Protein AF-A0A4D7CV14-F1 (afdb_monomer_lite)

InterPro domains:
  IPR012507 YibE/F-like [PF07907] (8-244)
  IPR012507 YibE/F-like [PTHR41771] (4-244)
  IPR014564 Uncharacterised conserved protein UCP031503, transmembrane [PIRSF031503] (1-252)

Secondary structure (DSSP, 8-state):
--HHHHHHHHHHHHHHHHHHHHHHHHHHHHHHHHHHHHHHHHHHHTT--HHHHHHHHHHHHHHHHHHHHTTTS-HHHHHHHHHHHHHHHHHHHHHHHHHHHHH---S--HHHHHHHTTS----SS-HHHHHHHHHHHHHHHHHHHHHHHHHHHHHHHHHH-TT--HHHHHHHHHHHHHHHHHHHHHHHHHHHHHHHHHHHHHHHHTT--HHHHHH-HHHHHHHHHHHHHHHHHHHHHHHHHHHHHHHHTSGGGGGS---

Radius of gyration: 20.97 Å; chains: 1; bounding box: 58×37×63 Å

Structure (mmCIF, N/CA/C/O backbone):
data_AF-A0A4D7CV14-F1
#
_entry.id   AF-A0A4D7CV14-F1
#
loop_
_atom_site.group_PDB
_atom_site.id
_atom_site.type_symbol
_atom_site.label_atom_id
_atom_site.label_alt_id
_atom_site.label_comp_id
_atom_site.label_asym_id
_atom_site.label_entity_id
_atom_site.label_seq_id
_atom_site.pdbx_PDB_ins_code
_atom_site.Cartn_x
_atom_site.Cartn_y
_atom_site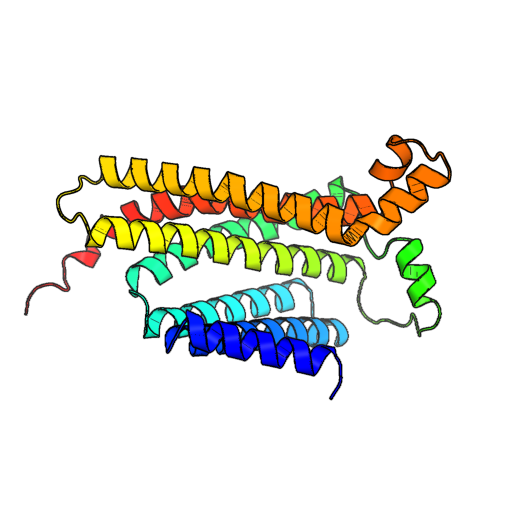.Cartn_z
_atom_site.occupancy
_atom_site.B_iso_or_equiv
_atom_site.auth_seq_id
_atom_site.auth_comp_id
_atom_site.auth_asym_id
_atom_site.auth_atom_id
_atom_site.pdbx_PDB_model_num
ATOM 1 N N . MET A 1 1 ? -15.646 -21.903 -22.394 1.00 71.06 1 MET A N 1
ATOM 2 C CA . MET A 1 1 ? -15.175 -21.043 -21.284 1.00 71.06 1 MET A CA 1
ATOM 3 C C . MET A 1 1 ? -13.660 -20.993 -21.358 1.00 71.06 1 MET A C 1
ATOM 5 O O . MET A 1 1 ? -13.063 -22.044 -21.551 1.00 71.06 1 MET A O 1
ATOM 9 N N . SER A 1 2 ? -13.038 -19.815 -21.289 1.00 92.94 2 SER A N 1
ATOM 10 C CA . SER A 1 2 ? -11.573 -19.722 -21.199 1.00 92.94 2 SER A CA 1
ATOM 11 C C . SER A 1 2 ? -11.105 -20.230 -19.829 1.00 92.94 2 SER A C 1
ATOM 13 O O . SER A 1 2 ? -11.854 -20.119 -18.854 1.00 92.94 2 SER A O 1
ATOM 15 N N . ALA A 1 3 ? -9.881 -20.756 -19.723 1.00 93.31 3 ALA A N 1
ATOM 16 C CA . ALA A 1 3 ? -9.324 -21.208 -18.441 1.00 93.31 3 ALA A CA 1
ATOM 17 C C . ALA A 1 3 ? -9.395 -20.106 -17.363 1.00 93.31 3 ALA A C 1
ATOM 19 O O . ALA A 1 3 ? -9.800 -20.363 -16.233 1.00 93.31 3 ALA A O 1
ATOM 20 N N . VAL A 1 4 ? -9.137 -18.853 -17.755 1.00 91.25 4 VAL A N 1
ATOM 21 C CA . VAL A 1 4 ? -9.252 -17.670 -16.888 1.00 91.25 4 VAL A CA 1
ATOM 22 C C . VAL A 1 4 ? -10.674 -17.497 -16.344 1.00 91.25 4 VAL A C 1
ATOM 24 O O . VAL A 1 4 ? -10.853 -17.303 -15.145 1.00 91.25 4 VAL A O 1
ATOM 27 N N . SER A 1 5 ? -11.700 -17.621 -17.196 1.00 91.88 5 SER A N 1
ATOM 28 C CA . SER A 1 5 ? -13.098 -17.505 -16.751 1.00 91.88 5 SER A CA 1
ATOM 29 C C . SER A 1 5 ? -13.503 -18.608 -15.768 1.00 91.88 5 SER A C 1
ATOM 31 O O . SER A 1 5 ? -14.275 -18.353 -14.846 1.00 91.88 5 SER A O 1
ATOM 33 N N . LEU A 1 6 ? -12.948 -19.817 -15.921 1.00 95.50 6 LEU A N 1
ATOM 34 C CA . LEU A 1 6 ? -13.175 -20.921 -14.991 1.00 95.50 6 LEU A CA 1
ATOM 35 C C . LEU A 1 6 ? -12.514 -20.646 -13.632 1.00 95.50 6 LEU A C 1
ATOM 37 O O . LEU A 1 6 ? -13.162 -20.796 -12.600 1.00 95.50 6 LEU A O 1
ATOM 41 N N . MET A 1 7 ? -11.258 -20.194 -13.623 1.00 94.06 7 MET A N 1
ATOM 42 C CA . MET A 1 7 ? -10.544 -19.852 -12.385 1.00 94.06 7 MET A CA 1
ATOM 43 C C . MET A 1 7 ? -11.219 -18.696 -11.639 1.00 94.06 7 MET A C 1
ATOM 45 O O . MET A 1 7 ? -11.388 -18.772 -10.425 1.00 94.06 7 MET A O 1
ATOM 49 N N . ALA A 1 8 ? -11.678 -17.667 -12.357 1.00 92.75 8 ALA A N 1
ATOM 50 C CA . ALA A 1 8 ? -12.428 -16.558 -11.768 1.00 92.75 8 ALA A CA 1
ATOM 51 C C . ALA A 1 8 ? -13.751 -17.024 -11.134 1.00 92.75 8 ALA A C 1
ATOM 53 O O . ALA A 1 8 ? -14.116 -16.562 -10.051 1.00 92.75 8 ALA A O 1
ATOM 54 N N . MET A 1 9 ? -14.450 -17.970 -11.771 1.00 94.44 9 MET A N 1
ATOM 55 C CA . MET A 1 9 ? -15.674 -18.558 -11.226 1.00 94.44 9 MET A CA 1
ATOM 56 C C . MET A 1 9 ? -15.393 -19.366 -9.955 1.00 94.44 9 MET A C 1
ATOM 58 O O . MET A 1 9 ? -16.080 -19.172 -8.955 1.00 94.44 9 MET A O 1
ATOM 62 N N . ILE A 1 10 ? -14.360 -20.214 -9.964 1.00 95.75 10 ILE A N 1
ATOM 63 C CA . ILE A 1 10 ? -13.946 -20.992 -8.786 1.00 95.75 10 ILE A CA 1
ATOM 64 C C . ILE A 1 10 ? -13.585 -20.055 -7.630 1.00 95.75 10 ILE A C 1
ATOM 66 O O . ILE A 1 10 ? -14.099 -20.227 -6.527 1.00 95.75 10 ILE A O 1
ATOM 70 N N . LEU A 1 11 ? -12.765 -19.031 -7.886 1.00 94.12 11 LEU A N 1
ATOM 71 C CA . LEU A 1 11 ? -12.397 -18.034 -6.880 1.00 94.12 11 LEU A CA 1
ATOM 72 C C . LEU A 1 11 ? -13.635 -17.347 -6.294 1.00 94.12 11 LEU A C 1
ATOM 74 O O . LEU A 1 11 ? -13.763 -17.248 -5.077 1.00 94.12 11 LEU A O 1
ATOM 78 N N . SER A 1 12 ? -14.569 -16.927 -7.149 1.00 94.25 12 SER A N 1
ATOM 79 C CA . SER A 1 12 ? -15.807 -16.275 -6.710 1.00 94.25 12 SER A CA 1
ATOM 80 C C . SER A 1 12 ? -16.635 -17.183 -5.802 1.00 94.25 12 SER A C 1
ATOM 82 O O . SER A 1 12 ? -17.107 -16.740 -4.758 1.00 94.25 12 SER A O 1
ATOM 84 N N . VAL A 1 13 ? -16.768 -18.467 -6.149 1.00 95.44 13 VAL A N 1
ATOM 85 C CA . VAL A 1 13 ? -17.491 -19.448 -5.324 1.00 95.44 13 VAL A CA 1
ATOM 86 C C . VAL A 1 13 ? -16.816 -19.625 -3.964 1.00 95.44 13 VAL A C 1
ATOM 88 O O . VAL A 1 13 ? -17.497 -19.574 -2.943 1.00 95.44 13 VAL A O 1
ATOM 91 N N . VAL A 1 14 ? -15.489 -19.773 -3.928 1.00 96.00 14 VAL A N 1
ATOM 92 C CA . VAL A 1 14 ? -14.740 -19.935 -2.670 1.00 96.00 14 VAL A CA 1
ATOM 93 C C . VAL A 1 14 ? -14.883 -18.699 -1.780 1.00 96.00 14 VAL A C 1
ATOM 95 O O . VAL A 1 14 ? -15.150 -18.836 -0.587 1.00 96.00 14 VAL A O 1
ATOM 98 N N . VAL A 1 15 ? -14.779 -17.493 -2.345 1.00 93.69 15 VAL A N 1
ATOM 99 C CA . VAL A 1 15 ? -14.952 -16.238 -1.592 1.00 93.69 15 VAL A CA 1
ATOM 100 C C . VAL A 1 15 ? -16.362 -16.125 -1.013 1.00 93.69 15 VAL A C 1
ATOM 102 O O . VAL A 1 15 ? -16.513 -15.740 0.145 1.00 93.69 15 VAL A O 1
ATOM 105 N N . LEU A 1 16 ? -17.394 -16.499 -1.771 1.00 93.81 16 LEU A N 1
ATOM 106 C CA . LEU A 1 16 ? -18.774 -16.493 -1.276 1.00 93.81 16 LEU A CA 1
ATOM 107 C C . LEU A 1 16 ? -19.004 -17.546 -0.184 1.00 93.81 16 LEU A C 1
ATOM 109 O O . LEU A 1 16 ? -19.720 -17.277 0.779 1.00 93.81 16 LEU A O 1
ATOM 113 N N . MET A 1 17 ? -18.381 -18.722 -0.300 1.00 94.81 17 MET A N 1
ATOM 114 C CA . MET A 1 17 ? -18.480 -19.782 0.708 1.00 94.81 17 MET A CA 1
ATOM 115 C C . MET A 1 17 ? -17.790 -19.405 2.024 1.00 94.81 17 MET A C 1
ATOM 117 O O . MET A 1 17 ? -18.360 -19.629 3.087 1.00 94.81 17 MET A O 1
ATOM 121 N N . VAL A 1 18 ? -16.588 -18.823 1.965 1.00 93.81 18 VAL A N 1
ATOM 122 C CA . VAL A 1 18 ? -15.804 -18.461 3.161 1.00 93.81 18 VAL A CA 1
ATOM 123 C C . VAL A 1 18 ? -16.283 -17.142 3.772 1.00 93.81 18 VAL A C 1
ATOM 125 O O . VAL A 1 18 ? -16.398 -17.027 4.988 1.00 93.81 18 VAL A O 1
ATOM 128 N N . GLY A 1 19 ? -16.571 -16.141 2.939 1.00 83.12 19 GLY A N 1
ATOM 129 C CA . GLY A 1 19 ? -16.940 -14.795 3.379 1.00 83.12 19 GLY A CA 1
ATOM 130 C C . GLY A 1 19 ? -18.435 -14.588 3.629 1.00 83.12 19 GLY A C 1
ATOM 131 O O . GLY A 1 19 ? -18.819 -13.554 4.177 1.00 83.12 19 GLY A O 1
ATOM 132 N N . GLY A 1 20 ? -19.309 -15.510 3.216 1.00 87.75 20 GLY A N 1
ATOM 133 C CA . GLY A 1 20 ? -20.760 -15.345 3.331 1.00 87.75 20 GLY A CA 1
ATOM 134 C C . GLY A 1 20 ? -21.250 -14.046 2.672 1.00 87.75 20 GLY A C 1
ATOM 135 O O . GLY A 1 20 ? -20.899 -13.748 1.531 1.00 87.75 20 GLY A O 1
ATOM 136 N N . LYS A 1 21 ? -22.034 -13.237 3.403 1.00 82.38 21 LYS A N 1
ATOM 137 C CA . LYS A 1 21 ? -22.502 -11.917 2.926 1.00 82.38 21 LYS A CA 1
ATOM 138 C C . LYS A 1 21 ? -21.343 -10.948 2.656 1.00 82.38 21 LYS A C 1
ATOM 140 O O . LYS A 1 21 ? -21.336 -10.307 1.608 1.00 82.38 21 LYS A O 1
ATOM 145 N N . LYS A 1 22 ? -20.324 -10.954 3.526 1.00 80.69 22 LYS A N 1
ATOM 146 C CA . LYS A 1 22 ? -19.104 -10.144 3.379 1.00 80.69 22 LYS A CA 1
ATOM 147 C C . LYS A 1 22 ? -18.342 -10.498 2.103 1.00 80.69 22 LYS A C 1
ATOM 149 O O . LYS A 1 22 ? -17.822 -9.620 1.422 1.00 80.69 22 LYS A O 1
ATOM 154 N N . GLY A 1 23 ? -18.354 -11.778 1.724 1.00 84.00 23 GLY A N 1
ATOM 155 C CA . GLY A 1 23 ? -17.720 -12.269 0.499 1.00 84.00 23 GLY A CA 1
ATOM 156 C C . GLY A 1 23 ? -18.265 -11.610 -0.773 1.00 84.00 23 GLY A C 1
ATOM 157 O O . GLY A 1 23 ? -17.493 -11.294 -1.677 1.00 84.00 23 GLY A O 1
ATOM 158 N N . LEU A 1 24 ? -19.573 -11.329 -0.838 1.00 86.19 24 LEU A N 1
ATOM 159 C CA . LEU A 1 24 ? -20.161 -10.627 -1.985 1.00 86.19 24 LEU A CA 1
ATOM 160 C C . LEU A 1 24 ? -19.628 -9.194 -2.094 1.00 86.19 24 LEU A C 1
ATOM 162 O O . LEU A 1 24 ? -19.252 -8.756 -3.182 1.00 86.19 24 LEU A O 1
ATOM 166 N N . PHE A 1 25 ? -19.549 -8.478 -0.972 1.00 83.62 25 PHE A N 1
ATOM 167 C CA . PHE A 1 25 ? -18.980 -7.133 -0.936 1.00 83.62 25 PHE A CA 1
ATOM 168 C C . PHE A 1 25 ? -17.485 -7.138 -1.271 1.00 83.62 25 PHE A C 1
ATOM 170 O O . PHE A 1 25 ? -17.031 -6.270 -2.012 1.00 83.62 25 PHE A O 1
ATOM 177 N N . THR A 1 26 ? -16.724 -8.150 -0.844 1.00 84.25 26 THR A N 1
ATOM 178 C CA . THR A 1 26 ? -15.325 -8.325 -1.269 1.00 84.25 26 THR A CA 1
ATOM 179 C C . THR A 1 26 ? -15.203 -8.455 -2.789 1.00 84.25 26 THR A C 1
ATOM 181 O O . THR A 1 26 ? -14.363 -7.784 -3.389 1.00 84.25 26 THR A O 1
ATOM 184 N N . LEU A 1 27 ? -16.056 -9.260 -3.433 1.00 88.56 27 LEU A N 1
ATOM 185 C CA . LEU A 1 27 ? -16.051 -9.412 -4.894 1.00 88.56 27 LEU A CA 1
ATOM 186 C C . LEU A 1 27 ? -16.441 -8.118 -5.614 1.00 88.56 27 LEU A C 1
ATOM 188 O O . LEU A 1 27 ? -15.810 -7.759 -6.609 1.00 88.56 27 LEU A O 1
ATOM 192 N N . LEU A 1 28 ? -17.439 -7.392 -5.103 1.00 87.75 28 LEU A N 1
ATOM 193 C CA . LEU A 1 28 ? -17.814 -6.084 -5.641 1.00 87.75 28 LEU A CA 1
ATOM 194 C C . LEU A 1 28 ? -16.663 -5.081 -5.511 1.00 87.75 28 LEU A C 1
ATOM 196 O O . LEU A 1 28 ? -16.336 -4.413 -6.490 1.00 87.75 28 LEU A O 1
ATOM 200 N N . ASN A 1 29 ? -16.002 -5.015 -4.351 1.00 83.88 29 ASN A N 1
ATOM 201 C CA . ASN A 1 29 ? -14.841 -4.146 -4.152 1.00 83.88 29 ASN A CA 1
ATOM 202 C C . ASN A 1 29 ? -13.720 -4.489 -5.139 1.00 83.88 29 ASN A C 1
ATOM 204 O O . ASN A 1 29 ? -13.158 -3.598 -5.773 1.00 83.88 29 ASN A O 1
ATOM 208 N N . LEU A 1 30 ? -13.417 -5.778 -5.321 1.00 86.44 30 LEU A N 1
ATOM 209 C CA . LEU A 1 30 ? -12.407 -6.229 -6.279 1.00 86.44 30 LEU A CA 1
ATOM 210 C C . LEU A 1 30 ? -12.760 -5.807 -7.712 1.00 86.44 30 LEU A C 1
ATOM 212 O O . LEU A 1 30 ? -11.910 -5.269 -8.419 1.00 86.44 30 LEU A O 1
ATOM 216 N N . ALA A 1 31 ? -14.016 -5.989 -8.127 1.00 89.06 31 ALA A N 1
ATOM 217 C CA . ALA A 1 31 ? -14.487 -5.585 -9.450 1.00 89.06 31 ALA A CA 1
ATOM 218 C C . ALA A 1 31 ? -14.397 -4.065 -9.660 1.00 89.06 31 ALA A C 1
ATOM 220 O O . ALA A 1 31 ? -13.953 -3.614 -10.716 1.00 89.06 31 ALA A O 1
ATOM 221 N N . PHE A 1 32 ? -14.758 -3.267 -8.651 1.00 87.88 32 PHE A N 1
ATOM 222 C CA . PHE A 1 32 ? -14.637 -1.810 -8.709 1.00 87.88 32 PHE A CA 1
ATOM 223 C C . PHE A 1 32 ? -13.179 -1.338 -8.770 1.00 87.88 32 PHE A C 1
ATOM 225 O O . PHE A 1 32 ? -12.882 -0.420 -9.534 1.00 87.88 32 PHE A O 1
ATOM 232 N N . ASN A 1 33 ? -12.267 -1.971 -8.025 1.00 85.81 33 ASN A N 1
ATOM 233 C CA . ASN A 1 33 ? -10.830 -1.680 -8.103 1.00 85.81 33 ASN A CA 1
ATOM 234 C C . ASN A 1 33 ? -10.237 -2.069 -9.465 1.00 85.81 33 ASN A C 1
ATOM 236 O O . ASN A 1 33 ? -9.429 -1.337 -10.031 1.00 85.81 33 ASN A O 1
ATOM 240 N N . LEU A 1 34 ? -10.665 -3.194 -10.040 1.00 88.25 34 LEU A N 1
ATOM 241 C CA . LEU A 1 34 ? -10.256 -3.564 -11.393 1.00 88.25 34 LEU A CA 1
ATOM 242 C C . LEU A 1 34 ? -10.765 -2.542 -12.420 1.00 88.25 34 LEU A C 1
ATOM 244 O O . LEU A 1 34 ? -10.013 -2.101 -13.288 1.00 88.25 34 LEU A O 1
ATOM 248 N N . MET A 1 35 ? -12.025 -2.119 -12.296 1.00 89.12 35 MET A N 1
ATOM 249 C CA . MET A 1 35 ? -12.616 -1.108 -13.172 1.00 89.12 35 MET A CA 1
ATOM 250 C C . MET A 1 35 ? -11.897 0.243 -13.060 1.00 89.12 35 MET A C 1
ATOM 252 O O . MET A 1 35 ? -11.672 0.898 -14.078 1.00 89.12 35 MET A O 1
ATOM 256 N N . SER A 1 36 ? -11.496 0.660 -11.854 1.00 86.25 36 SER A N 1
ATOM 257 C CA . SER A 1 36 ? -10.752 1.909 -11.666 1.00 86.25 36 SER A CA 1
ATOM 258 C C . SER A 1 36 ? -9.362 1.849 -12.302 1.00 86.25 36 SER A C 1
ATOM 260 O O . SER A 1 36 ? -8.960 2.822 -12.939 1.00 86.25 36 SER A O 1
ATOM 262 N N . ILE A 1 37 ? -8.668 0.708 -12.238 1.00 86.25 37 ILE A N 1
ATOM 263 C CA . ILE A 1 37 ? -7.397 0.497 -12.956 1.00 86.25 37 ILE A CA 1
ATOM 264 C C . ILE A 1 37 ? -7.604 0.567 -14.476 1.00 86.25 37 ILE A C 1
ATOM 266 O O . ILE A 1 37 ? -6.846 1.242 -15.172 1.00 86.25 37 ILE A O 1
ATOM 270 N N . ILE A 1 38 ? -8.648 -0.071 -15.012 1.00 88.12 38 ILE A N 1
ATOM 271 C CA . ILE A 1 38 ? -8.956 -0.012 -16.452 1.00 88.12 38 ILE A CA 1
ATOM 272 C C . ILE A 1 38 ? -9.237 1.432 -16.890 1.00 88.12 38 ILE A C 1
ATOM 274 O O . ILE A 1 38 ? -8.745 1.874 -17.929 1.00 88.12 38 ILE A O 1
ATOM 278 N N . LEU A 1 39 ? -9.982 2.196 -16.087 1.00 87.94 39 LEU A N 1
ATOM 279 C CA . LEU A 1 39 ? -10.283 3.600 -16.364 1.00 87.94 39 LEU A CA 1
ATOM 280 C C . LEU A 1 39 ? -9.028 4.483 -16.326 1.00 87.94 39 LEU A C 1
ATOM 282 O O . LEU A 1 39 ? -8.894 5.383 -17.153 1.00 87.94 39 LEU A O 1
ATOM 286 N N . VAL A 1 40 ? -8.091 4.202 -15.419 1.00 86.38 40 VAL A N 1
ATOM 287 C CA . VAL A 1 40 ? -6.769 4.847 -15.367 1.00 86.38 40 VAL A CA 1
ATOM 288 C C . VAL A 1 40 ? -5.991 4.609 -16.656 1.00 86.38 40 VAL A C 1
ATOM 290 O O . VAL A 1 40 ? -5.512 5.566 -17.263 1.00 86.38 40 VAL A O 1
ATOM 293 N N . ILE A 1 41 ? -5.909 3.356 -17.109 1.00 84.62 41 ILE A N 1
ATOM 294 C CA . ILE A 1 41 ? -5.217 2.993 -18.354 1.00 84.62 41 ILE A CA 1
ATOM 295 C C . ILE A 1 41 ? -5.874 3.698 -19.546 1.00 84.62 41 ILE A C 1
ATOM 297 O O . ILE A 1 41 ? -5.191 4.297 -20.379 1.00 84.62 41 ILE A O 1
ATOM 301 N N . TRP A 1 42 ? -7.206 3.690 -19.602 1.00 87.00 42 TRP A N 1
ATOM 302 C CA . TRP A 1 42 ? -7.954 4.381 -20.646 1.00 87.00 42 TRP A CA 1
ATOM 303 C C . TRP A 1 42 ? -7.705 5.896 -20.631 1.00 87.00 42 TRP A C 1
ATOM 305 O O . TRP A 1 42 ? -7.453 6.483 -21.682 1.00 87.00 42 TRP A O 1
ATOM 315 N N . ALA A 1 43 ? -7.712 6.539 -19.463 1.00 86.56 43 ALA A N 1
ATOM 316 C CA . ALA A 1 43 ? -7.443 7.970 -19.347 1.00 86.56 43 ALA A CA 1
ATOM 317 C C . ALA A 1 43 ? -6.012 8.316 -19.787 1.00 86.56 43 ALA A C 1
ATOM 319 O O . ALA A 1 43 ? -5.813 9.252 -20.561 1.00 86.56 43 ALA A O 1
ATOM 320 N N . LEU A 1 44 ? -5.015 7.525 -19.388 1.00 83.94 44 LEU A N 1
ATOM 321 C CA . LEU A 1 44 ? -3.647 7.705 -19.880 1.00 83.94 44 LEU A CA 1
ATOM 322 C C . LEU A 1 44 ? -3.595 7.602 -21.405 1.00 83.94 44 LEU A C 1
ATOM 324 O O . LEU A 1 44 ? -3.026 8.481 -22.042 1.00 83.94 44 LEU A O 1
ATOM 328 N N . SER A 1 45 ? -4.280 6.620 -22.006 1.00 82.75 45 SER A N 1
ATOM 329 C CA . SER A 1 45 ? -4.329 6.460 -23.470 1.00 82.75 45 SER A CA 1
ATOM 330 C C . SER A 1 45 ? -4.908 7.672 -24.218 1.00 82.75 45 SER A C 1
ATOM 332 O O . SER A 1 45 ? -4.628 7.865 -25.399 1.00 82.75 45 SER A O 1
ATOM 334 N N . LYS A 1 46 ? -5.705 8.510 -23.541 1.00 85.38 46 LYS A N 1
ATOM 335 C CA . LYS A 1 46 ? -6.277 9.754 -24.082 1.00 85.38 46 LYS A CA 1
ATOM 336 C C . LYS A 1 46 ? -5.398 10.989 -23.859 1.00 85.38 46 LYS A C 1
ATOM 338 O O . LYS A 1 46 ? -5.797 12.079 -24.258 1.00 85.38 46 LYS A O 1
ATOM 343 N N . GLY A 1 47 ? -4.222 10.834 -23.250 1.00 81.69 47 GLY A N 1
ATOM 344 C CA . GLY A 1 47 ? -3.272 11.920 -23.002 1.00 81.69 47 GLY A CA 1
ATOM 345 C C . GLY A 1 47 ? -3.596 12.773 -21.773 1.00 81.69 47 GLY A C 1
ATOM 346 O O . GLY A 1 47 ? -3.094 13.891 -21.658 1.00 81.69 47 GLY A O 1
ATOM 347 N N . PHE A 1 48 ? -4.434 12.287 -20.848 1.00 84.38 48 PHE A N 1
ATOM 348 C CA . PHE A 1 48 ? -4.641 12.977 -19.573 1.00 84.38 48 PHE A CA 1
ATOM 349 C C . PHE A 1 48 ? -3.341 13.011 -18.757 1.00 84.38 48 PHE A C 1
ATOM 351 O O . PHE A 1 48 ? -2.548 12.071 -18.784 1.00 84.38 48 PHE A O 1
ATOM 358 N N . SER A 1 49 ? -3.131 14.093 -18.001 1.00 83.00 49 SER A N 1
ATOM 359 C CA . SER A 1 49 ? -1.931 14.231 -17.177 1.00 83.00 49 SER A CA 1
ATOM 360 C C . SER A 1 49 ? -1.903 13.195 -16.051 1.00 83.00 49 SER A C 1
ATOM 362 O O . SER A 1 49 ? -2.918 12.930 -15.400 1.00 83.00 49 SER A O 1
ATOM 364 N N . LEU A 1 50 ? -0.716 12.648 -15.772 1.00 77.94 50 LEU A N 1
ATOM 365 C CA . LEU A 1 50 ? -0.517 11.633 -14.735 1.00 77.94 50 LEU A CA 1
ATOM 366 C C . LEU A 1 50 ? -1.082 12.056 -13.374 1.00 77.94 50 LEU A C 1
ATOM 368 O O . LEU A 1 50 ? -1.743 11.266 -12.705 1.00 77.94 50 LEU A O 1
ATOM 372 N N . GLY A 1 51 ? -0.867 13.316 -12.982 1.00 76.62 51 GLY A N 1
ATOM 373 C CA . GLY A 1 51 ? -1.354 13.835 -11.704 1.00 76.62 51 GLY A CA 1
ATOM 374 C C . GLY A 1 51 ? -2.878 13.768 -11.574 1.00 76.62 51 GLY A C 1
ATOM 375 O O . GLY A 1 51 ? -3.383 13.386 -10.520 1.00 76.62 51 GLY A O 1
ATOM 376 N N . LEU A 1 52 ? -3.612 14.074 -12.650 1.00 78.69 52 LEU A N 1
ATOM 377 C CA . LEU A 1 52 ? -5.073 13.974 -12.667 1.00 78.69 52 LEU A CA 1
ATOM 378 C C . LEU A 1 52 ? -5.536 12.523 -12.563 1.00 78.69 52 LEU A C 1
ATOM 380 O O . LEU A 1 52 ? -6.422 12.218 -11.768 1.00 78.69 52 LEU A O 1
ATOM 384 N N . VAL A 1 53 ? -4.923 11.628 -13.338 1.00 81.69 53 VAL A N 1
ATOM 385 C CA . VAL A 1 53 ? -5.309 10.212 -13.366 1.00 81.69 53 VAL A CA 1
ATOM 386 C C . VAL A 1 53 ? -5.072 9.550 -12.007 1.00 81.69 53 VAL A C 1
ATOM 388 O O . VAL A 1 53 ? -5.951 8.861 -11.492 1.00 81.69 53 VAL A O 1
ATOM 391 N N . VAL A 1 54 ? -3.927 9.822 -11.381 1.00 79.25 54 VAL A N 1
ATOM 392 C CA . VAL A 1 54 ? -3.585 9.340 -10.034 1.00 79.25 54 VAL A CA 1
ATOM 393 C C . VAL A 1 54 ? -4.542 9.885 -8.978 1.00 79.25 54 VAL A C 1
ATOM 395 O O . VAL A 1 54 ? -4.983 9.136 -8.103 1.00 79.25 54 VAL A O 1
ATOM 398 N N . ALA A 1 55 ? -4.879 11.175 -9.045 1.00 79.69 55 ALA A N 1
ATOM 399 C CA . ALA A 1 55 ? -5.815 11.783 -8.107 1.00 79.69 55 ALA A CA 1
ATOM 400 C C . ALA A 1 55 ? -7.201 11.133 -8.213 1.00 79.69 55 ALA A C 1
ATOM 402 O O . ALA A 1 55 ? -7.767 10.733 -7.197 1.00 79.69 55 ALA A O 1
ATOM 403 N N . ILE A 1 56 ? -7.714 10.955 -9.436 1.00 81.38 56 ILE A N 1
ATOM 404 C CA . ILE A 1 56 ? -9.004 10.298 -9.685 1.00 81.38 56 ILE A CA 1
ATOM 405 C C . ILE A 1 56 ? -8.972 8.851 -9.194 1.00 81.38 56 ILE A C 1
ATOM 407 O O . ILE A 1 56 ? -9.879 8.446 -8.472 1.00 81.38 56 ILE A O 1
ATOM 411 N N . PHE A 1 57 ? -7.923 8.091 -9.523 1.00 83.12 57 PHE A N 1
ATOM 412 C CA . PHE A 1 57 ? -7.757 6.712 -9.059 1.00 83.12 57 PHE A CA 1
ATOM 413 C C . PHE A 1 57 ? -7.824 6.622 -7.539 1.00 83.12 57 PHE A C 1
ATOM 415 O O . PHE A 1 57 ? -8.593 5.840 -6.989 1.00 83.12 57 PHE A O 1
ATOM 422 N N . THR A 1 58 ? -7.054 7.472 -6.865 1.00 80.19 58 THR A N 1
ATOM 423 C CA . THR A 1 58 ? -6.981 7.509 -5.407 1.00 80.19 58 THR A CA 1
ATOM 424 C C . THR A 1 58 ? -8.354 7.830 -4.816 1.00 80.19 58 THR A C 1
ATOM 426 O O . THR A 1 58 ? -8.828 7.096 -3.955 1.00 80.19 58 THR A O 1
ATOM 429 N N . ILE A 1 59 ? -9.045 8.857 -5.324 1.00 82.62 59 ILE A N 1
ATOM 430 C CA . ILE A 1 59 ? -10.388 9.248 -4.865 1.00 82.62 59 ILE A CA 1
ATOM 431 C C . ILE A 1 59 ? -11.406 8.122 -5.072 1.00 82.62 59 ILE A C 1
ATOM 433 O O . ILE A 1 59 ? -12.157 7.812 -4.150 1.00 82.62 59 ILE A O 1
ATOM 437 N N . VAL A 1 60 ? -11.432 7.501 -6.253 1.00 81.12 60 VAL A N 1
ATOM 438 C CA . VAL A 1 60 ? -12.367 6.412 -6.576 1.00 81.12 60 VAL A CA 1
ATOM 439 C C . VAL A 1 60 ? -12.109 5.206 -5.682 1.00 81.12 60 VAL A C 1
ATOM 441 O O . VAL A 1 60 ? -13.040 4.677 -5.082 1.00 81.12 60 VAL A O 1
ATOM 444 N N . THR A 1 61 ? -10.849 4.807 -5.529 1.00 79.38 61 THR A N 1
ATOM 445 C CA . THR A 1 61 ? -10.460 3.701 -4.652 1.00 79.38 61 THR A CA 1
ATOM 446 C C . THR A 1 61 ? -10.829 4.006 -3.200 1.00 79.38 61 THR A C 1
ATOM 448 O O . THR A 1 61 ? -11.413 3.159 -2.528 1.00 79.38 61 THR A O 1
ATOM 451 N N . PHE A 1 62 ? -10.595 5.225 -2.710 1.00 79.19 62 PHE A N 1
ATOM 452 C CA . PHE A 1 62 ? -11.029 5.633 -1.372 1.00 79.19 62 PHE A CA 1
ATOM 453 C C . PHE A 1 62 ? -12.544 5.605 -1.200 1.00 79.19 62 PHE A C 1
ATOM 455 O O . PHE A 1 62 ? -13.024 5.114 -0.181 1.00 79.19 62 PHE A O 1
ATOM 462 N N . PHE A 1 63 ? -13.294 6.108 -2.179 1.00 80.31 63 PHE A N 1
ATOM 463 C CA . PHE A 1 63 ? -14.752 6.101 -2.150 1.00 80.31 63 PHE A CA 1
ATOM 464 C C . PHE A 1 63 ? -15.307 4.675 -2.131 1.00 80.31 63 PHE A C 1
ATOM 466 O O . PHE A 1 63 ? -16.154 4.373 -1.296 1.00 80.31 63 PHE A O 1
ATOM 473 N N . ASN A 1 64 ? -14.792 3.795 -2.995 1.00 78.00 64 ASN A N 1
ATOM 474 C CA . ASN A 1 64 ? -15.202 2.393 -3.054 1.00 78.00 64 ASN A CA 1
ATOM 475 C C . ASN A 1 64 ? -14.965 1.707 -1.712 1.00 78.00 64 ASN A C 1
ATOM 477 O O . ASN A 1 64 ? -15.897 1.149 -1.141 1.00 78.00 64 ASN A O 1
ATOM 481 N N . ASN A 1 65 ? -13.749 1.823 -1.172 1.00 75.12 65 ASN A N 1
ATOM 482 C CA . ASN A 1 65 ? -13.422 1.239 0.122 1.00 75.12 65 ASN A CA 1
ATOM 483 C C . ASN A 1 65 ? -14.307 1.841 1.227 1.00 75.12 65 ASN A C 1
ATOM 485 O O . ASN A 1 65 ? -14.918 1.093 1.979 1.00 75.12 65 ASN A O 1
ATOM 489 N N . PHE A 1 66 ? -14.478 3.165 1.297 1.00 75.75 66 PHE A N 1
ATOM 490 C CA . PHE A 1 66 ? -15.352 3.779 2.302 1.00 75.75 66 PHE A CA 1
ATOM 491 C C . PHE A 1 66 ? -16.793 3.277 2.220 1.00 75.75 66 PHE A C 1
ATOM 493 O O . PHE A 1 66 ? -17.366 2.896 3.233 1.00 75.75 66 PHE A O 1
ATOM 500 N N . TRP A 1 67 ? -17.385 3.279 1.027 1.00 73.06 67 TRP A N 1
ATOM 501 C CA . TRP A 1 67 ? -18.788 2.929 0.837 1.00 73.06 67 TRP A CA 1
ATOM 502 C C . TRP A 1 67 ? -19.058 1.452 1.130 1.00 73.06 67 TRP A C 1
ATOM 504 O O . TRP A 1 67 ? -20.033 1.141 1.810 1.00 73.06 67 TRP A O 1
ATOM 514 N N . LEU A 1 68 ? -18.180 0.557 0.668 1.00 69.88 68 LEU A N 1
ATOM 515 C CA . LEU A 1 68 ? -18.297 -0.883 0.904 1.00 69.88 68 LEU A CA 1
ATOM 516 C C . LEU A 1 68 ? -18.045 -1.248 2.366 1.00 69.88 68 LEU A C 1
ATOM 518 O O . LEU A 1 68 ? -18.813 -2.010 2.947 1.00 69.88 68 LEU A O 1
ATOM 522 N N . PHE A 1 69 ? -17.007 -0.680 2.983 1.00 67.56 69 PHE A N 1
ATOM 523 C CA . PHE A 1 69 ? -16.683 -0.986 4.373 1.00 67.56 69 PHE A CA 1
ATOM 524 C C . PHE A 1 69 ? -17.700 -0.367 5.339 1.00 67.56 69 PHE A C 1
ATOM 526 O O . PHE A 1 69 ? -18.152 -1.037 6.254 1.00 67.56 69 PHE A O 1
ATOM 533 N N . ASN A 1 70 ? -18.199 0.841 5.103 1.00 68.31 70 ASN A N 1
ATOM 534 C CA . ASN A 1 70 ? -19.162 1.462 6.018 1.00 68.31 70 ASN A CA 1
ATOM 535 C C . ASN A 1 70 ? -20.539 0.752 6.078 1.00 68.31 70 ASN A C 1
ATOM 537 O O . ASN A 1 70 ? -21.345 1.075 6.946 1.00 68.31 70 ASN A O 1
ATOM 541 N N . GLN A 1 71 ? -20.842 -0.185 5.168 1.00 62.00 71 GLN A N 1
ATOM 542 C CA . GLN A 1 71 ? -22.099 -0.951 5.184 1.00 62.00 71 GLN A CA 1
ATOM 543 C C . GLN A 1 71 ? -22.087 -2.163 6.124 1.00 62.00 71 GLN A C 1
ATOM 545 O O . GLN A 1 71 ? -23.150 -2.578 6.580 1.00 62.00 71 GLN A O 1
ATOM 550 N N . GLU A 1 72 ? -20.920 -2.731 6.426 1.00 56.91 72 GLU A N 1
ATOM 551 C CA . GLU A 1 72 ? -20.807 -3.955 7.241 1.00 56.91 72 GLU A CA 1
ATOM 552 C C . GLU A 1 72 ? -19.850 -3.829 8.427 1.00 56.91 72 GLU A C 1
ATOM 554 O O . GLU A 1 72 ? -19.757 -4.728 9.264 1.00 56.91 72 GLU A O 1
ATOM 559 N N . ILE A 1 73 ? -19.090 -2.745 8.464 1.00 59.12 73 ILE A N 1
ATOM 560 C CA . ILE A 1 73 ? -17.864 -2.601 9.225 1.00 59.12 73 ILE A CA 1
ATOM 561 C C . ILE A 1 73 ? -17.929 -1.223 9.909 1.00 59.12 73 ILE A C 1
ATOM 563 O O . ILE A 1 73 ? -18.401 -0.253 9.316 1.00 59.12 73 ILE A O 1
ATOM 567 N N . ASP A 1 74 ? -17.533 -1.153 11.183 1.00 66.62 74 ASP A N 1
ATOM 568 C CA . ASP A 1 74 ? -17.742 0.031 12.025 1.00 66.62 74 ASP A CA 1
ATOM 569 C C . ASP A 1 74 ? -17.156 1.295 11.365 1.00 66.62 74 ASP A C 1
ATOM 571 O O . ASP A 1 74 ? -15.968 1.365 11.021 1.00 66.62 74 ASP A O 1
ATOM 575 N N . ALA A 1 75 ? -18.008 2.316 11.207 1.00 74.06 75 ALA A N 1
ATOM 576 C CA . ALA A 1 75 ? -17.697 3.592 10.562 1.00 74.06 75 ALA A CA 1
ATOM 577 C C . ALA A 1 75 ? -16.448 4.258 11.155 1.00 74.06 75 ALA A C 1
ATOM 579 O O . ALA A 1 75 ? -15.810 5.109 10.525 1.00 74.06 75 ALA A O 1
ATOM 580 N N . TYR A 1 76 ? -16.123 3.906 12.397 1.00 79.81 76 TYR A N 1
ATOM 581 C CA . TYR A 1 76 ? -14.959 4.384 13.105 1.00 79.81 76 TYR A CA 1
ATOM 582 C C . TYR A 1 76 ? -13.636 3.947 12.463 1.00 79.81 76 TYR A C 1
ATOM 584 O O . TYR A 1 76 ? -12.833 4.804 12.075 1.00 79.81 76 TYR A O 1
ATOM 592 N N . TYR A 1 77 ? -13.386 2.646 12.306 1.00 81.44 77 TYR A N 1
ATOM 593 C CA . TYR A 1 77 ? -12.073 2.193 11.845 1.00 81.44 77 TYR A CA 1
ATOM 594 C C . TYR A 1 77 ? -11.881 2.386 10.342 1.00 81.44 77 TYR A C 1
ATOM 596 O O . TYR A 1 77 ? -10.749 2.607 9.916 1.00 81.44 77 TYR A O 1
ATOM 604 N N . THR A 1 78 ? -12.957 2.430 9.545 1.00 82.56 78 THR A N 1
ATOM 605 C CA . THR A 1 78 ? -12.871 2.864 8.139 1.00 82.56 78 THR A CA 1
ATOM 606 C C . THR A 1 78 ? -12.358 4.303 8.037 1.00 82.56 78 THR A C 1
ATOM 608 O O . THR A 1 78 ? -11.498 4.601 7.213 1.00 82.56 78 THR A O 1
ATOM 611 N N . LYS A 1 79 ? -12.805 5.216 8.911 1.00 84.56 79 LYS A N 1
ATOM 612 C CA . LYS A 1 79 ? -12.287 6.599 8.930 1.00 84.56 79 LYS A CA 1
ATOM 613 C C . LYS A 1 79 ? -10.816 6.652 9.331 1.00 84.56 79 LYS A C 1
ATOM 615 O O . LYS A 1 79 ? -10.052 7.419 8.742 1.00 84.56 79 LYS A O 1
ATOM 620 N N . VAL A 1 80 ? -10.415 5.854 10.320 1.00 88.50 80 VAL A N 1
ATOM 621 C CA . VAL A 1 80 ? -9.018 5.772 10.770 1.00 88.50 80 VAL A CA 1
ATOM 622 C C . VAL A 1 80 ? -8.124 5.256 9.644 1.00 88.50 80 VAL A C 1
ATOM 624 O O . VAL A 1 80 ? -7.129 5.908 9.317 1.00 88.50 80 VAL A O 1
ATOM 627 N N . SER A 1 81 ? -8.491 4.130 9.025 1.00 88.62 81 SER A N 1
ATOM 628 C CA . SER A 1 81 ? -7.701 3.512 7.958 1.00 88.62 81 SER A CA 1
ATOM 629 C C . SER A 1 81 ? -7.581 4.437 6.752 1.00 88.62 81 SER A C 1
ATOM 631 O O . SER A 1 81 ? -6.479 4.617 6.235 1.00 88.62 81 SER A O 1
ATOM 633 N N . MET A 1 82 ? -8.665 5.112 6.357 1.00 87.25 82 MET A N 1
ATOM 634 C CA . MET A 1 82 ? -8.643 6.098 5.275 1.00 87.25 82 MET A CA 1
ATOM 635 C C . MET A 1 82 ? -7.735 7.283 5.579 1.00 87.25 82 MET A C 1
ATOM 637 O O . MET A 1 82 ? -6.967 7.706 4.724 1.00 87.25 82 MET A O 1
ATOM 641 N N . THR A 1 83 ? -7.805 7.823 6.796 1.00 88.00 83 THR A N 1
ATOM 642 C CA . THR A 1 83 ? -6.993 8.989 7.172 1.00 88.00 83 THR A CA 1
ATOM 643 C C . THR A 1 83 ? -5.506 8.632 7.174 1.00 88.00 83 THR A C 1
ATOM 645 O O . THR A 1 83 ? -4.683 9.403 6.678 1.00 88.00 83 THR A O 1
ATOM 648 N N . ALA A 1 84 ? -5.160 7.448 7.691 1.00 91.38 84 ALA A N 1
ATOM 649 C CA . ALA A 1 84 ? -3.788 6.951 7.712 1.00 91.38 84 ALA A CA 1
ATOM 650 C C . ALA A 1 84 ? -3.251 6.709 6.295 1.00 91.38 84 ALA A C 1
ATOM 652 O O . ALA A 1 84 ? -2.217 7.263 5.918 1.00 91.38 84 ALA A O 1
ATOM 653 N N . SER A 1 85 ? -3.981 5.924 5.501 1.00 91.56 85 SER A N 1
ATOM 654 C CA . SER A 1 85 ? -3.586 5.572 4.134 1.00 91.56 85 SER A CA 1
ATOM 655 C C . SER A 1 85 ? -3.524 6.794 3.218 1.00 91.56 85 SER A C 1
ATOM 657 O O . SER A 1 85 ? -2.556 6.930 2.476 1.00 91.56 85 SER A O 1
ATOM 659 N N . ALA A 1 86 ? -4.468 7.738 3.309 1.00 88.69 86 ALA A N 1
ATOM 660 C CA . ALA A 1 86 ? -4.451 8.959 2.499 1.00 88.69 86 ALA A CA 1
ATOM 661 C C . ALA A 1 86 ? -3.215 9.821 2.787 1.00 88.69 86 ALA A C 1
ATOM 663 O O . ALA A 1 86 ? -2.576 10.314 1.857 1.00 88.69 86 ALA A O 1
ATOM 664 N N . GLY A 1 87 ? -2.844 9.964 4.065 1.00 88.88 87 GLY A N 1
ATOM 665 C CA . GLY A 1 87 ? -1.635 10.688 4.456 1.00 88.88 87 GLY A CA 1
ATOM 666 C C . GLY A 1 87 ? -0.370 10.053 3.879 1.00 88.88 87 GLY A C 1
ATOM 667 O O . GLY A 1 87 ? 0.468 10.754 3.314 1.00 88.88 87 GLY A O 1
ATOM 668 N N . VAL A 1 88 ? -0.248 8.726 3.964 1.00 91.88 88 VAL A N 1
ATOM 669 C CA . VAL A 1 88 ? 0.930 8.014 3.446 1.00 91.88 88 VAL A CA 1
ATOM 670 C C . VAL A 1 88 ? 0.977 8.027 1.924 1.00 91.88 88 VAL A C 1
ATOM 672 O O . VAL A 1 88 ? 2.030 8.332 1.371 1.00 91.88 88 VAL A O 1
ATOM 675 N N . ILE A 1 89 ? -0.142 7.773 1.242 1.00 90.81 89 ILE A N 1
ATOM 676 C CA . ILE A 1 89 ? -0.221 7.819 -0.226 1.00 90.81 89 ILE A CA 1
ATOM 677 C C . ILE A 1 89 ? 0.170 9.205 -0.734 1.00 90.81 89 ILE A C 1
ATOM 679 O O . ILE A 1 89 ? 0.958 9.301 -1.673 1.00 90.81 89 ILE A O 1
ATOM 683 N N . LEU A 1 90 ? -0.317 10.279 -0.105 1.00 88.75 90 LEU A N 1
ATOM 684 C CA . LEU A 1 90 ? 0.037 11.645 -0.488 1.00 88.75 90 LEU A CA 1
ATOM 685 C C . LEU A 1 90 ? 1.545 11.895 -0.339 1.00 88.75 90 LEU A C 1
ATOM 687 O O . LEU A 1 90 ? 2.185 12.364 -1.279 1.00 88.75 90 LEU A O 1
ATOM 691 N N . ILE A 1 91 ? 2.128 11.536 0.808 1.00 90.56 91 ILE A N 1
ATOM 692 C CA . ILE A 1 91 ? 3.569 11.698 1.055 1.00 90.56 91 ILE A CA 1
ATOM 693 C C . ILE A 1 91 ? 4.384 10.878 0.047 1.00 90.56 91 ILE A C 1
ATOM 695 O O . ILE A 1 91 ? 5.306 11.407 -0.572 1.00 90.56 91 ILE A O 1
ATOM 699 N N . MET A 1 92 ? 4.035 9.608 -0.159 1.00 89.75 92 MET A N 1
ATOM 700 C CA . MET A 1 92 ? 4.749 8.717 -1.076 1.00 89.75 92 MET A CA 1
ATOM 701 C C . MET A 1 92 ? 4.624 9.172 -2.531 1.00 89.75 92 MET A C 1
ATOM 703 O O . MET A 1 92 ? 5.613 9.155 -3.258 1.00 89.75 92 MET A O 1
ATOM 707 N N . THR A 1 93 ? 3.453 9.659 -2.948 1.00 86.94 93 THR A N 1
ATOM 708 C CA . THR A 1 93 ? 3.241 10.214 -4.296 1.00 86.94 93 THR A CA 1
ATOM 709 C C . THR A 1 93 ? 4.084 11.471 -4.515 1.00 86.94 93 THR A C 1
ATOM 711 O O . THR A 1 93 ? 4.689 11.625 -5.573 1.00 86.94 93 THR A O 1
ATOM 714 N N . CYS A 1 94 ? 4.203 12.343 -3.509 1.00 87.19 94 CYS A N 1
ATOM 715 C CA . CYS A 1 94 ? 5.079 13.517 -3.575 1.00 87.19 94 CYS A CA 1
ATOM 716 C C . CYS A 1 94 ? 6.570 13.149 -3.644 1.00 87.19 94 CYS A C 1
ATOM 718 O O . CYS A 1 94 ? 7.342 13.846 -4.299 1.00 87.19 94 CYS A O 1
ATOM 720 N N . LEU A 1 95 ? 6.987 12.065 -2.983 1.00 88.44 95 LEU A N 1
ATOM 721 C CA . LEU A 1 95 ? 8.376 11.591 -3.000 1.00 88.44 95 LEU A CA 1
ATOM 722 C C . LEU A 1 95 ? 8.717 10.752 -4.239 1.00 88.44 95 LEU A C 1
ATOM 724 O O . LEU A 1 95 ? 9.891 10.630 -4.591 1.00 88.44 95 LEU A O 1
ATOM 728 N N . LEU A 1 96 ? 7.715 10.203 -4.927 1.00 87.00 96 LEU A N 1
ATOM 729 C CA . LEU A 1 96 ? 7.896 9.312 -6.072 1.00 87.00 96 LEU A CA 1
ATOM 730 C C . LEU A 1 96 ? 8.831 9.879 -7.159 1.00 87.00 96 LEU A C 1
ATOM 732 O O . LEU A 1 96 ? 9.740 9.156 -7.569 1.00 87.00 96 LEU A O 1
ATOM 736 N N . PRO A 1 97 ? 8.727 11.153 -7.597 1.00 85.62 97 PRO A N 1
ATOM 737 C CA . PRO A 1 97 ? 9.637 11.695 -8.607 1.00 85.62 97 PRO A CA 1
ATOM 738 C C . PRO A 1 97 ? 11.113 11.661 -8.187 1.00 85.62 97 PRO A C 1
ATOM 740 O O . PRO A 1 97 ? 11.986 11.534 -9.044 1.00 85.62 97 PRO A O 1
ATOM 743 N N . VAL A 1 98 ? 11.404 11.763 -6.885 1.00 86.69 98 VAL A N 1
ATOM 744 C CA . VAL A 1 98 ? 12.771 11.683 -6.345 1.00 86.69 98 VAL A CA 1
ATOM 745 C C . VAL A 1 98 ? 13.296 10.254 -6.453 1.00 86.69 98 VAL A C 1
ATOM 747 O O . VAL A 1 98 ? 14.395 10.047 -6.965 1.00 86.69 98 VAL A O 1
ATOM 750 N N . PHE A 1 99 ? 12.495 9.266 -6.050 1.00 84.00 99 PHE A N 1
ATOM 751 C CA . PHE A 1 99 ? 12.867 7.850 -6.132 1.00 84.00 99 PHE A CA 1
ATOM 752 C C . PHE A 1 99 ? 13.033 7.365 -7.572 1.00 84.00 99 PHE A C 1
ATOM 754 O O . PHE A 1 99 ? 13.983 6.646 -7.883 1.00 84.00 99 PHE A O 1
ATOM 761 N N . LEU A 1 100 ? 12.159 7.807 -8.475 1.00 81.75 100 LEU A N 1
ATOM 762 C CA . LEU A 1 100 ? 12.285 7.485 -9.892 1.00 81.75 100 LEU A CA 1
ATOM 763 C C . LEU A 1 100 ? 13.556 8.111 -10.494 1.00 81.75 100 LEU A C 1
ATOM 765 O O . LEU A 1 100 ? 14.267 7.466 -11.259 1.00 81.75 100 LEU A O 1
ATOM 769 N N . ARG A 1 101 ? 13.914 9.348 -10.111 1.00 81.31 101 ARG A N 1
ATOM 770 C CA . ARG A 1 101 ? 15.191 9.982 -10.513 1.00 81.31 101 ARG A CA 1
ATOM 771 C C . ARG A 1 101 ? 16.405 9.230 -9.999 1.00 81.31 101 ARG A C 1
ATOM 773 O O . ARG A 1 101 ? 17.331 9.035 -10.776 1.00 81.31 101 ARG A O 1
ATOM 780 N N . ALA A 1 102 ? 16.378 8.788 -8.749 1.00 78.62 102 ALA A N 1
ATOM 781 C CA . ALA A 1 102 ? 17.487 8.060 -8.146 1.00 78.62 102 ALA A CA 1
ATOM 782 C C . ALA A 1 102 ? 17.692 6.660 -8.749 1.00 78.62 102 ALA A C 1
ATOM 784 O O . ALA A 1 102 ? 18.828 6.231 -8.909 1.00 78.62 102 ALA A O 1
ATOM 785 N N . SER A 1 103 ? 16.611 5.958 -9.096 1.00 72.12 103 SER A N 1
ATOM 786 C CA . SER A 1 103 ? 16.680 4.584 -9.617 1.00 72.12 103 SER A CA 1
ATOM 787 C C . SER A 1 103 ? 17.041 4.492 -11.100 1.00 72.12 103 SER A C 1
ATOM 789 O O . SER A 1 103 ? 17.319 3.393 -11.572 1.00 72.12 103 SER A O 1
ATOM 791 N N . ALA A 1 104 ? 16.996 5.607 -11.844 1.00 70.56 104 ALA A N 1
ATOM 792 C CA . ALA A 1 104 ? 17.197 5.667 -13.300 1.00 70.56 104 ALA A CA 1
ATOM 793 C C . ALA A 1 104 ? 16.378 4.633 -14.110 1.00 70.56 104 ALA A C 1
ATOM 795 O O . ALA A 1 104 ? 16.628 4.427 -15.294 1.00 70.56 104 ALA A O 1
ATOM 796 N N . SER A 1 105 ? 15.381 4.011 -13.481 1.00 64.88 105 SER A N 1
ATOM 797 C CA . SER A 1 105 ? 14.610 2.896 -14.011 1.00 64.88 105 SER A CA 1
ATOM 798 C C . SER A 1 105 ? 13.320 3.467 -14.575 1.00 64.88 105 SER A C 1
ATOM 800 O O . SER A 1 105 ? 12.377 3.752 -13.837 1.00 64.88 105 SER A O 1
ATOM 802 N N . TYR A 1 106 ? 13.323 3.737 -15.877 1.00 67.25 106 TYR A N 1
ATOM 803 C CA . TYR A 1 106 ? 12.192 4.335 -16.576 1.00 67.25 106 TYR A CA 1
ATOM 804 C C . TYR A 1 106 ? 11.848 3.547 -17.825 1.00 67.25 106 TYR A C 1
ATOM 806 O O . TYR A 1 106 ? 12.728 3.245 -18.625 1.00 67.25 106 TYR A O 1
ATOM 814 N N . GLY A 1 107 ? 10.550 3.344 -18.032 1.00 65.56 107 GLY A N 1
ATOM 815 C CA . GLY A 1 107 ? 10.037 2.659 -19.209 1.00 65.56 107 GLY A CA 1
ATOM 816 C C . GLY A 1 107 ? 10.283 1.155 -19.182 1.00 65.56 107 GLY A C 1
ATOM 817 O O . GLY A 1 107 ? 10.823 0.616 -18.215 1.00 65.56 107 GLY A O 1
ATOM 818 N N . PHE A 1 108 ? 9.836 0.506 -20.254 1.00 66.62 108 PHE A N 1
ATOM 819 C CA . PHE A 1 108 ? 9.979 -0.929 -20.446 1.00 66.62 108 PHE A CA 1
ATOM 820 C C . PHE A 1 108 ? 11.451 -1.317 -20.520 1.00 66.62 108 PHE A C 1
ATOM 822 O O . PHE A 1 108 ? 12.271 -0.603 -21.111 1.00 66.62 108 PHE A O 1
ATOM 829 N N . ALA A 1 109 ? 11.778 -2.442 -19.901 1.00 74.50 109 ALA A N 1
ATOM 830 C CA . ALA A 1 109 ? 13.084 -3.044 -20.068 1.00 74.50 109 ALA A CA 1
ATOM 831 C C . ALA A 1 109 ? 13.264 -3.483 -21.538 1.00 74.50 109 ALA A C 1
ATOM 833 O O . ALA A 1 109 ? 12.268 -3.743 -22.221 1.00 74.50 109 ALA A O 1
ATOM 834 N N . PRO A 1 110 ? 14.500 -3.550 -22.063 1.00 73.62 110 PRO A N 1
ATOM 835 C CA . PRO A 1 110 ? 14.750 -4.014 -23.430 1.00 73.62 110 PRO A CA 1
ATOM 836 C C . PRO A 1 110 ? 14.056 -5.343 -23.759 1.00 73.62 110 PRO A C 1
ATOM 838 O O . PRO A 1 110 ? 13.549 -5.512 -24.863 1.00 73.62 110 PRO A O 1
ATOM 841 N N . GLU A 1 111 ? 13.975 -6.236 -22.775 1.00 76.19 111 GLU A N 1
ATOM 842 C CA . GLU A 1 111 ? 13.307 -7.533 -22.858 1.00 76.19 111 GLU A CA 1
ATOM 843 C C . GLU A 1 111 ? 11.795 -7.386 -23.112 1.00 76.19 111 GLU A C 1
ATOM 845 O O . GLU A 1 111 ? 11.235 -8.063 -23.968 1.00 76.19 111 GLU A O 1
ATOM 850 N N . GLU A 1 112 ? 11.132 -6.448 -22.429 1.00 76.00 112 GLU A N 1
ATOM 851 C CA . GLU A 1 112 ? 9.702 -6.158 -22.620 1.00 76.00 112 GLU A CA 1
ATOM 852 C C . GLU A 1 112 ? 9.443 -5.449 -23.962 1.00 76.00 112 GLU A C 1
ATOM 854 O O . GLU A 1 112 ? 8.408 -5.652 -24.595 1.00 76.00 112 GLU A O 1
ATOM 859 N N . LEU A 1 113 ? 10.382 -4.618 -24.429 1.00 76.44 113 LEU A N 1
ATOM 860 C CA . LEU A 1 113 ? 10.280 -3.959 -25.736 1.00 76.44 113 LEU A CA 1
ATOM 861 C C . LEU A 1 113 ? 10.401 -4.947 -26.899 1.00 76.44 113 LEU A C 1
ATOM 863 O O . LEU A 1 113 ? 9.745 -4.752 -27.922 1.00 76.44 113 LEU A O 1
ATOM 867 N N . GLU A 1 114 ? 11.214 -5.993 -26.754 1.00 79.50 114 GLU A N 1
ATOM 868 C CA . GLU A 1 114 ? 11.333 -7.058 -27.752 1.00 79.50 114 GLU A CA 1
ATOM 869 C C . GLU A 1 114 ? 10.008 -7.818 -27.908 1.00 79.50 114 GLU A C 1
ATOM 871 O O . GLU A 1 114 ? 9.540 -8.012 -29.032 1.00 79.50 114 GLU A O 1
ATOM 876 N N . GLU A 1 115 ? 9.338 -8.142 -26.797 1.00 78.38 115 GLU A N 1
ATOM 877 C CA . GLU A 1 115 ? 7.995 -8.741 -26.817 1.00 78.38 115 GLU A CA 1
ATOM 878 C C . GLU A 1 115 ? 6.954 -7.820 -27.474 1.00 78.38 115 GLU A C 1
ATOM 880 O O . GLU A 1 115 ? 6.084 -8.271 -28.225 1.00 78.38 115 GLU A O 1
ATOM 885 N N . LEU A 1 116 ? 7.054 -6.511 -27.228 1.00 76.75 116 LEU A N 1
ATOM 886 C CA . LEU A 1 116 ? 6.157 -5.507 -27.802 1.00 76.75 116 LEU A CA 1
ATOM 887 C C . LEU A 1 116 ? 6.464 -5.169 -29.268 1.00 76.75 116 LEU A C 1
ATOM 889 O O . LEU A 1 116 ? 5.627 -4.546 -29.922 1.00 76.75 116 LEU A O 1
ATOM 893 N N . GLY A 1 117 ? 7.606 -5.596 -29.813 1.00 74.81 117 GLY A N 1
ATOM 894 C CA . GLY A 1 117 ? 8.043 -5.280 -31.179 1.00 74.81 117 GLY A CA 1
ATOM 895 C C . GLY A 1 117 ? 7.106 -5.784 -32.285 1.00 74.81 117 GLY A C 1
ATOM 896 O O . GLY A 1 117 ? 7.157 -5.289 -33.409 1.00 74.81 117 GLY A O 1
ATOM 897 N N . ALA A 1 118 ? 6.216 -6.730 -31.970 1.00 79.31 118 ALA A N 1
ATOM 898 C CA . ALA A 1 118 ? 5.159 -7.198 -32.868 1.00 79.31 118 ALA A CA 1
ATOM 899 C C . ALA A 1 118 ? 3.950 -6.240 -32.968 1.00 79.31 118 ALA A C 1
ATOM 901 O O . ALA A 1 118 ? 3.090 -6.422 -33.833 1.00 79.31 118 ALA A O 1
ATOM 902 N N . PHE A 1 119 ? 3.862 -5.234 -32.094 1.00 78.75 119 PHE A N 1
ATOM 903 C CA . PHE A 1 119 ? 2.759 -4.278 -32.014 1.00 78.75 119 PHE A CA 1
ATOM 904 C C . PHE A 1 119 ? 3.185 -2.871 -32.456 1.00 78.75 119 PHE A C 1
ATOM 906 O O . PHE A 1 119 ? 4.366 -2.550 -32.565 1.00 78.75 119 PHE A O 1
ATOM 913 N N . SER A 1 120 ? 2.201 -1.998 -32.709 1.00 74.81 120 SER A N 1
ATOM 914 C CA . SER A 1 120 ? 2.486 -0.581 -32.954 1.00 74.81 120 SER A CA 1
ATOM 915 C C . SER A 1 120 ? 3.025 0.069 -31.680 1.00 74.81 120 SER A C 1
ATOM 917 O O . SER A 1 120 ? 2.334 0.104 -30.662 1.00 74.81 120 SER A O 1
ATOM 919 N N . LEU A 1 121 ? 4.233 0.627 -31.762 1.00 67.69 121 LEU A N 1
ATOM 920 C CA . LEU A 1 121 ? 4.854 1.408 -30.688 1.00 67.69 121 LEU A CA 1
ATOM 921 C C . LEU A 1 121 ? 4.415 2.883 -30.691 1.00 67.69 121 LEU A C 1
ATOM 923 O O . LEU A 1 121 ? 4.935 3.680 -29.909 1.00 67.69 121 LEU A O 1
ATOM 927 N N . ASP A 1 122 ? 3.466 3.253 -31.560 1.00 65.88 122 ASP A N 1
ATOM 928 C CA . ASP A 1 122 ? 2.914 4.606 -31.664 1.00 65.88 122 ASP A CA 1
ATOM 929 C C . ASP A 1 122 ? 1.919 4.867 -30.517 1.00 65.88 122 ASP A C 1
ATOM 931 O O . ASP A 1 122 ? 0.696 4.896 -30.679 1.00 65.88 122 ASP A O 1
ATOM 935 N N . VAL A 1 123 ? 2.462 4.950 -29.301 1.00 64.62 123 VAL A N 1
ATOM 936 C CA . VAL A 1 123 ? 1.719 5.174 -28.062 1.00 64.62 123 VAL A CA 1
ATOM 937 C C . VAL A 1 123 ? 1.844 6.645 -27.678 1.00 64.62 123 VAL A C 1
ATOM 939 O O . VAL A 1 123 ? 2.936 7.161 -27.460 1.00 64.62 123 VAL A O 1
ATOM 942 N N . LEU A 1 124 ? 0.702 7.320 -27.527 1.00 64.69 124 LEU A N 1
ATOM 943 C CA . LEU A 1 124 ? 0.612 8.745 -27.177 1.00 64.69 124 LEU A CA 1
ATOM 944 C C . LEU A 1 124 ? 1.097 9.076 -25.744 1.00 64.69 124 LEU A C 1
ATOM 946 O O . LEU A 1 124 ? 1.062 10.232 -25.325 1.00 64.69 124 LEU A O 1
ATOM 950 N N . VAL A 1 125 ? 1.481 8.063 -24.963 1.00 67.00 125 VAL A N 1
ATOM 951 C CA . VAL A 1 125 ? 1.715 8.141 -23.515 1.00 67.00 125 VAL A CA 1
ATOM 952 C C . VAL A 1 125 ? 3.199 8.010 -23.216 1.00 67.00 125 VAL A C 1
ATOM 954 O O . VAL A 1 125 ? 3.868 7.106 -23.710 1.00 67.00 125 VAL A O 1
ATOM 957 N N . ASN A 1 126 ? 3.714 8.881 -22.349 1.00 74.88 126 ASN A N 1
ATOM 958 C CA . ASN A 1 126 ? 5.089 8.781 -21.888 1.00 74.88 126 ASN A CA 1
ATOM 959 C C . ASN A 1 126 ? 5.274 7.515 -21.033 1.00 74.88 126 ASN A C 1
ATOM 961 O O . ASN A 1 126 ? 4.624 7.343 -20.005 1.00 74.88 126 ASN A O 1
ATOM 965 N N . TYR A 1 127 ? 6.206 6.646 -21.417 1.00 74.44 127 TYR A N 1
ATOM 966 C CA . TYR A 1 127 ? 6.495 5.401 -20.697 1.00 74.44 127 TYR A CA 1
ATOM 967 C C . TYR A 1 127 ? 6.917 5.614 -19.233 1.00 74.44 127 TYR A C 1
ATOM 969 O O . TYR A 1 127 ? 6.643 4.776 -18.374 1.00 74.44 127 TYR A O 1
ATOM 977 N N . ARG A 1 128 ? 7.528 6.762 -18.914 1.00 76.56 128 ARG A N 1
ATOM 978 C CA . ARG A 1 128 ? 7.812 7.175 -17.530 1.00 76.56 128 ARG A CA 1
ATOM 979 C C . ARG A 1 128 ? 6.534 7.321 -16.709 1.00 76.56 128 ARG A C 1
ATOM 981 O O . ARG A 1 128 ? 6.522 6.951 -15.537 1.00 76.56 128 ARG A O 1
ATOM 988 N N . ASP A 1 129 ? 5.485 7.855 -17.321 1.00 77.75 129 ASP A N 1
ATOM 989 C CA . ASP A 1 129 ? 4.206 8.090 -16.661 1.00 77.75 129 ASP A CA 1
ATOM 990 C C . ASP A 1 129 ? 3.486 6.762 -16.409 1.00 77.75 129 ASP A C 1
ATOM 992 O O . ASP A 1 129 ? 2.951 6.546 -15.324 1.00 77.75 129 ASP A O 1
ATOM 996 N N . ILE A 1 130 ? 3.567 5.821 -17.354 1.00 79.50 130 ILE A N 1
ATOM 997 C CA . ILE A 1 130 ? 3.038 4.459 -17.179 1.00 79.50 130 ILE A CA 1
ATOM 998 C C . ILE A 1 130 ? 3.709 3.770 -15.984 1.00 79.50 130 ILE A C 1
ATOM 1000 O O . ILE A 1 130 ? 3.020 3.234 -15.116 1.00 79.50 130 ILE A O 1
ATOM 1004 N N . PHE A 1 131 ? 5.040 3.833 -15.894 1.00 82.00 131 PHE A N 1
ATOM 1005 C CA . PHE A 1 131 ? 5.768 3.231 -14.776 1.00 82.00 131 PHE A CA 1
ATOM 1006 C C . PHE A 1 131 ? 5.429 3.893 -13.432 1.00 82.00 131 PHE A C 1
ATOM 1008 O O . PHE A 1 131 ? 5.220 3.214 -12.429 1.00 82.00 131 PHE A O 1
ATOM 1015 N N . ALA A 1 132 ? 5.304 5.220 -13.399 1.00 84.25 132 ALA A N 1
ATOM 1016 C CA . ALA A 1 132 ? 4.880 5.927 -12.195 1.00 84.25 132 ALA A CA 1
ATOM 1017 C C . ALA A 1 132 ? 3.459 5.524 -11.756 1.00 84.25 132 ALA A C 1
ATOM 1019 O O . ALA A 1 132 ? 3.224 5.327 -10.564 1.00 84.25 132 ALA A O 1
ATOM 1020 N N . VAL A 1 133 ? 2.527 5.332 -12.695 1.00 84.44 133 VAL A N 1
ATOM 1021 C CA . VAL A 1 133 ? 1.186 4.807 -12.392 1.00 84.44 133 VAL A CA 1
ATOM 1022 C C . VAL A 1 133 ? 1.246 3.376 -11.862 1.00 84.44 133 VAL A C 1
ATOM 1024 O O . VAL A 1 133 ? 0.568 3.090 -10.878 1.00 84.44 133 VAL A O 1
ATOM 1027 N N . LEU A 1 134 ? 2.082 2.503 -12.433 1.00 86.25 134 LEU A N 1
ATOM 1028 C CA . LEU A 1 134 ? 2.290 1.141 -11.927 1.00 86.25 134 LEU A CA 1
ATOM 1029 C C . LEU A 1 134 ? 2.717 1.151 -10.451 1.00 86.25 134 LEU A C 1
ATOM 1031 O O . LEU A 1 134 ? 2.107 0.467 -9.627 1.00 86.25 134 LEU A O 1
ATOM 1035 N N . VAL A 1 135 ? 3.715 1.973 -10.107 1.00 88.56 135 VAL A N 1
ATOM 1036 C CA . VAL A 1 135 ? 4.191 2.118 -8.721 1.00 88.56 135 VAL A CA 1
ATOM 1037 C C . VAL A 1 135 ? 3.069 2.610 -7.805 1.00 88.56 135 VAL A C 1
ATOM 1039 O O . VAL A 1 135 ? 2.892 2.084 -6.708 1.00 88.56 135 VAL A O 1
ATOM 1042 N N . ILE A 1 136 ? 2.297 3.606 -8.243 1.00 88.38 136 ILE A N 1
ATOM 1043 C CA . ILE A 1 136 ? 1.212 4.186 -7.443 1.00 88.38 136 ILE A CA 1
ATOM 1044 C C . ILE A 1 136 ? 0.091 3.176 -7.221 1.00 88.38 136 ILE A C 1
ATOM 1046 O O . ILE A 1 136 ? -0.359 3.030 -6.090 1.00 88.38 136 ILE A O 1
ATOM 1050 N N . VAL A 1 137 ? -0.346 2.462 -8.258 1.00 87.69 137 VAL A N 1
ATOM 1051 C CA . VAL A 1 137 ? -1.405 1.449 -8.143 1.00 87.69 137 VAL A CA 1
ATOM 1052 C C . VAL A 1 137 ? -0.989 0.349 -7.164 1.00 87.69 137 VAL A C 1
ATOM 1054 O O . VAL A 1 137 ? -1.758 0.024 -6.258 1.00 87.69 137 VAL A O 1
ATOM 1057 N N . ALA A 1 138 ? 0.241 -0.164 -7.287 1.00 89.12 138 ALA A N 1
ATOM 1058 C CA . ALA A 1 138 ? 0.778 -1.172 -6.373 1.00 89.12 138 ALA A CA 1
ATOM 1059 C C . ALA A 1 138 ? 0.858 -0.657 -4.923 1.00 89.12 138 ALA A C 1
ATOM 1061 O O . ALA A 1 138 ? 0.437 -1.338 -3.987 1.00 89.12 138 ALA A O 1
ATOM 1062 N N . MET A 1 139 ? 1.358 0.567 -4.736 1.00 90.44 139 MET A N 1
ATOM 1063 C CA . MET A 1 139 ? 1.514 1.188 -3.420 1.00 90.44 139 MET A CA 1
ATOM 1064 C C . MET A 1 139 ? 0.170 1.500 -2.751 1.00 90.44 139 MET A C 1
ATOM 1066 O O . MET A 1 139 ? -0.004 1.175 -1.581 1.00 90.44 139 MET A O 1
ATOM 1070 N N . VAL A 1 140 ? -0.792 2.080 -3.475 1.00 89.50 140 VAL A N 1
ATOM 1071 C CA . VAL A 1 140 ? -2.132 2.409 -2.956 1.00 89.50 140 VAL A CA 1
ATOM 1072 C C . VAL A 1 140 ? -2.842 1.153 -2.456 1.00 89.50 140 VAL A C 1
ATOM 1074 O O . VAL A 1 140 ? -3.391 1.173 -1.355 1.00 89.50 140 VAL A O 1
ATOM 1077 N N . GLY A 1 141 ? -2.793 0.059 -3.224 1.00 87.62 141 GLY A N 1
ATOM 1078 C CA . GLY A 1 141 ? -3.399 -1.214 -2.829 1.00 87.62 141 GLY A CA 1
ATOM 1079 C C . GLY A 1 141 ? -2.825 -1.750 -1.516 1.00 87.62 141 GLY A C 1
ATOM 1080 O O . GLY A 1 141 ? -3.575 -1.998 -0.575 1.00 87.62 141 GLY A O 1
ATOM 1081 N N . ALA A 1 142 ? -1.496 -1.850 -1.423 1.00 89.38 142 ALA A N 1
ATOM 1082 C CA . ALA A 1 142 ? -0.822 -2.375 -0.233 1.00 89.38 142 ALA A CA 1
ATOM 1083 C C . ALA A 1 142 ? -1.008 -1.477 1.010 1.00 89.38 142 ALA A C 1
ATOM 1085 O O . ALA A 1 142 ? -1.229 -1.965 2.119 1.00 89.38 142 ALA A O 1
ATOM 1086 N N . VAL A 1 143 ? -0.983 -0.153 0.827 1.00 92.31 143 VAL A N 1
ATOM 1087 C CA . VAL A 1 143 ? -1.179 0.828 1.906 1.00 92.31 143 VAL A CA 1
ATOM 1088 C C . VAL A 1 143 ? -2.599 0.771 2.473 1.00 92.31 143 VAL A C 1
ATOM 1090 O O . VAL A 1 143 ? -2.770 0.786 3.693 1.00 92.31 143 VAL A O 1
ATOM 1093 N N . ILE A 1 144 ? -3.620 0.696 1.616 1.00 89.50 144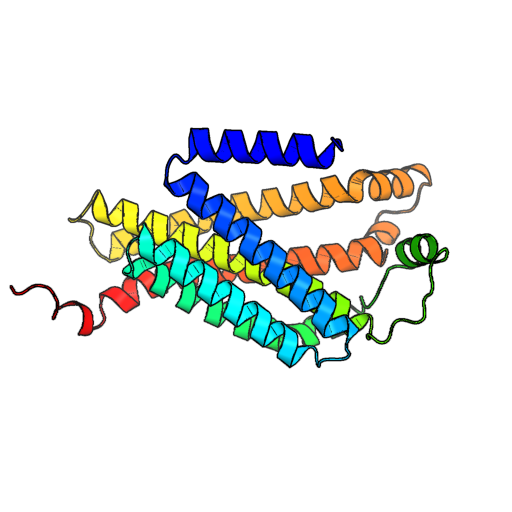 ILE A N 1
ATOM 1094 C CA . ILE A 1 144 ? -5.018 0.606 2.057 1.00 89.50 144 ILE A CA 1
ATOM 1095 C C . ILE A 1 144 ? -5.267 -0.713 2.795 1.00 89.50 144 ILE A C 1
ATOM 1097 O O . ILE A 1 144 ? -5.852 -0.691 3.878 1.00 89.50 144 ILE A O 1
ATOM 1101 N N . ASP A 1 145 ? -4.782 -1.833 2.256 1.00 87.75 145 ASP A N 1
ATOM 1102 C CA . ASP A 1 145 ? -4.948 -3.160 2.862 1.00 87.75 145 ASP A CA 1
ATOM 1103 C C . ASP A 1 145 ? -4.294 -3.249 4.251 1.00 87.75 145 ASP A C 1
ATOM 1105 O O . ASP A 1 145 ? -4.926 -3.661 5.231 1.00 87.75 145 ASP A O 1
ATOM 1109 N N . GLY A 1 146 ? -3.064 -2.741 4.381 1.00 91.06 146 GLY A N 1
ATOM 1110 C CA . GLY A 1 146 ? -2.371 -2.664 5.667 1.00 91.06 146 GLY A CA 1
ATOM 1111 C C . GLY A 1 146 ? -3.096 -1.775 6.683 1.00 91.06 146 GLY A C 1
ATOM 1112 O O . GLY A 1 146 ? -3.226 -2.143 7.854 1.00 91.06 146 GLY A O 1
ATOM 1113 N N . ALA A 1 147 ? -3.610 -0.618 6.251 1.00 92.00 147 ALA A N 1
ATOM 1114 C CA . ALA A 1 147 ? -4.373 0.279 7.119 1.00 92.00 147 ALA A CA 1
ATOM 1115 C C . ALA A 1 147 ? -5.674 -0.368 7.614 1.00 92.00 147 ALA A C 1
ATOM 1117 O O . ALA A 1 147 ? -6.008 -0.263 8.793 1.00 92.00 147 ALA A O 1
ATOM 1118 N N . ILE A 1 148 ? -6.417 -1.040 6.731 1.00 88.88 148 ILE A N 1
ATOM 1119 C CA . ILE A 1 148 ? -7.659 -1.724 7.105 1.00 88.88 148 ILE A CA 1
ATOM 1120 C C . ILE A 1 148 ? -7.357 -2.856 8.084 1.00 88.88 148 ILE A C 1
ATOM 1122 O O . ILE A 1 148 ? -7.994 -2.906 9.131 1.00 88.88 148 ILE A O 1
ATOM 1126 N N . SER A 1 149 ? -6.349 -3.683 7.800 1.00 90.31 149 SER A N 1
ATOM 1127 C CA . SER A 1 149 ? -5.976 -4.837 8.627 1.00 90.31 149 SER A CA 1
ATOM 1128 C C . SER A 1 149 ? -5.615 -4.454 10.066 1.00 90.31 149 SER A C 1
ATOM 1130 O O . SER A 1 149 ? -6.068 -5.090 11.016 1.00 90.31 149 SER A O 1
ATOM 1132 N N . VAL A 1 150 ? -4.832 -3.385 10.258 1.00 93.06 150 VAL A N 1
ATOM 1133 C CA . VAL A 1 150 ? -4.498 -2.899 11.610 1.00 93.06 150 VAL A CA 1
ATOM 1134 C C . VAL A 1 150 ? -5.721 -2.303 12.295 1.00 93.06 150 VAL A C 1
ATOM 1136 O O . VAL A 1 150 ? -5.967 -2.587 13.466 1.00 93.06 150 VAL A O 1
ATOM 1139 N N . ALA A 1 151 ? -6.483 -1.466 11.589 1.00 91.69 151 ALA A N 1
ATOM 1140 C CA . ALA A 1 151 ? -7.615 -0.766 12.181 1.00 91.69 151 ALA A CA 1
ATOM 1141 C C . ALA A 1 151 ? -8.738 -1.737 12.587 1.00 91.69 151 ALA A C 1
ATOM 1143 O O . ALA A 1 151 ? -9.307 -1.580 13.667 1.00 91.69 151 ALA A O 1
ATOM 1144 N N . SER A 1 152 ? -9.015 -2.763 11.775 1.00 89.31 152 SER A N 1
ATOM 1145 C CA . SER A 1 152 ? -10.005 -3.796 12.095 1.00 89.31 152 SER A CA 1
ATOM 1146 C C . SER A 1 152 ? -9.552 -4.675 13.258 1.00 89.31 152 SER A C 1
ATOM 1148 O O . SER A 1 152 ? -10.330 -4.889 14.181 1.00 89.31 152 SER A O 1
ATOM 1150 N N . ALA A 1 153 ? -8.290 -5.117 13.276 1.00 91.31 153 ALA A N 1
ATOM 1151 C CA . ALA A 1 153 ? -7.763 -5.939 14.367 1.00 91.31 153 ALA A CA 1
ATOM 1152 C C . ALA A 1 153 ? -7.756 -5.187 15.709 1.00 91.31 153 ALA A C 1
ATOM 1154 O O . ALA A 1 153 ? -8.067 -5.753 16.754 1.00 91.31 153 ALA A O 1
ATOM 1155 N N . MET A 1 154 ? -7.434 -3.890 15.696 1.00 91.44 154 MET A N 1
ATOM 1156 C CA . MET A 1 154 ? -7.530 -3.061 16.900 1.00 91.44 154 MET A CA 1
ATOM 1157 C C . MET A 1 154 ? -8.974 -2.875 17.367 1.00 91.44 154 MET A C 1
ATOM 1159 O O . MET A 1 154 ? -9.211 -2.887 18.573 1.00 91.44 154 MET A O 1
ATOM 1163 N N . SER A 1 155 ? -9.917 -2.729 16.433 1.00 89.25 155 SER A N 1
ATOM 1164 C CA . SER A 1 155 ? -11.347 -2.653 16.741 1.00 89.25 155 SER A CA 1
ATOM 1165 C C . SER A 1 155 ? -11.870 -3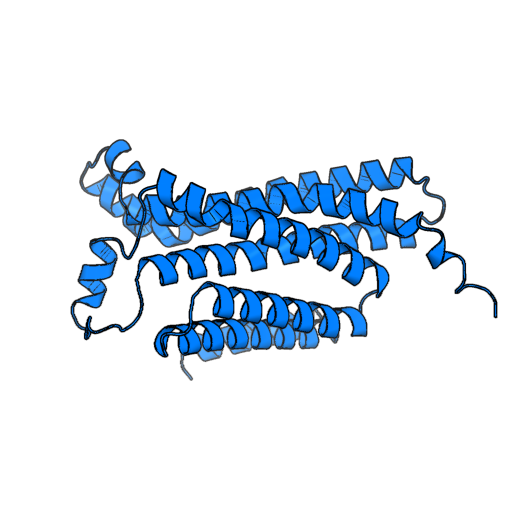.940 17.371 1.00 89.25 155 SER A C 1
ATOM 1167 O O . SER A 1 155 ? -12.646 -3.871 18.316 1.00 89.25 155 SER A O 1
ATOM 1169 N N . GLU A 1 156 ? -11.428 -5.097 16.883 1.00 89.38 156 GLU A N 1
ATOM 1170 C CA . GLU A 1 156 ? -11.834 -6.408 17.399 1.00 89.38 156 GLU A CA 1
ATOM 1171 C C . GLU A 1 156 ? -11.286 -6.667 18.810 1.00 89.38 156 GLU A C 1
ATOM 1173 O O . GLU A 1 156 ? -12.031 -7.051 19.710 1.00 89.38 156 GLU A O 1
ATOM 1178 N N . ILE A 1 157 ? -10.002 -6.371 19.046 1.00 91.38 157 ILE A N 1
ATOM 1179 C CA . ILE A 1 157 ? -9.405 -6.465 20.390 1.00 91.38 157 ILE A CA 1
ATOM 1180 C C . ILE A 1 157 ? -10.140 -5.556 21.376 1.00 91.38 157 ILE A C 1
ATOM 1182 O O . ILE A 1 157 ? -10.351 -5.924 22.528 1.00 91.38 157 ILE A O 1
ATOM 1186 N N . GLU A 1 158 ? -10.514 -4.357 20.936 1.00 88.81 158 GLU A N 1
ATOM 1187 C CA . GLU A 1 158 ? -11.255 -3.420 21.767 1.00 88.81 158 GLU A CA 1
ATOM 1188 C C . GLU A 1 158 ? -12.663 -3.925 22.104 1.00 88.81 158 GLU A C 1
ATOM 1190 O O . GLU A 1 158 ? -13.073 -3.819 23.260 1.00 88.81 158 GLU A O 1
ATOM 1195 N N . SER A 1 159 ? -13.397 -4.470 21.127 1.00 87.44 159 SER A N 1
ATOM 1196 C CA . SER A 1 159 ? -14.751 -4.982 21.364 1.00 87.44 159 SER A CA 1
ATOM 1197 C C . SER A 1 159 ? -14.767 -6.190 22.298 1.00 87.44 159 SER A C 1
ATOM 1199 O O . SER A 1 159 ? -15.677 -6.311 23.113 1.00 87.44 159 SER A O 1
ATOM 1201 N N . GLU A 1 160 ? -13.752 -7.053 22.216 1.00 90.94 160 GLU A N 1
ATOM 1202 C CA . GLU A 1 160 ? -13.617 -8.238 23.076 1.00 90.94 160 GLU A CA 1
ATOM 1203 C C . GLU A 1 160 ? -13.074 -7.906 24.475 1.00 90.94 160 GLU A C 1
ATOM 1205 O O . GLU A 1 160 ? -13.345 -8.616 25.448 1.00 90.94 160 GLU A O 1
ATOM 1210 N N . HIS A 1 161 ? -12.322 -6.810 24.616 1.00 90.62 161 HIS A N 1
ATOM 1211 C CA . HIS A 1 161 ? -11.738 -6.390 25.891 1.00 90.62 161 HIS A CA 1
ATOM 1212 C C . HIS A 1 161 ? -12.005 -4.906 26.213 1.00 90.62 161 HIS A C 1
ATOM 1214 O O . HIS A 1 161 ? -11.068 -4.098 26.224 1.00 90.62 161 HIS A O 1
ATOM 1220 N N . PRO A 1 162 ? -13.253 -4.535 26.569 1.00 83.88 162 PRO A N 1
ATOM 1221 C CA . PRO A 1 162 ? -13.631 -3.142 26.836 1.00 83.88 162 PRO A CA 1
ATOM 1222 C C . PRO A 1 162 ? -12.864 -2.487 27.996 1.00 83.88 162 PRO A C 1
ATOM 1224 O O . PRO A 1 162 ? -12.674 -1.271 28.008 1.00 83.88 162 PRO A O 1
ATOM 1227 N N . ASP A 1 163 ? -12.387 -3.291 28.951 1.00 88.56 163 ASP A N 1
ATOM 1228 C CA . ASP A 1 163 ? -11.644 -2.832 30.131 1.00 88.56 163 ASP A CA 1
ATOM 1229 C C . ASP A 1 163 ? -10.165 -2.512 29.837 1.00 88.56 163 ASP A C 1
ATOM 1231 O O . ASP A 1 163 ? -9.431 -2.049 30.718 1.00 88.56 163 ASP A O 1
ATOM 1235 N N . MET A 1 164 ? -9.687 -2.756 28.608 1.00 88.25 164 MET A N 1
ATOM 1236 C CA . MET A 1 164 ? -8.300 -2.477 28.242 1.00 88.25 164 MET A CA 1
ATOM 1237 C C . MET A 1 164 ? -7.979 -0.986 28.326 1.00 88.25 164 MET A C 1
ATOM 1239 O O . MET A 1 164 ? -8.628 -0.119 27.738 1.00 88.25 164 MET A O 1
ATOM 1243 N N . THR A 1 165 ? -6.867 -0.679 28.989 1.00 90.31 165 THR A N 1
ATOM 1244 C CA . THR A 1 165 ? -6.342 0.685 29.018 1.00 90.31 165 THR A CA 1
ATOM 1245 C C . THR A 1 165 ? -5.834 1.104 27.637 1.00 90.31 165 THR A C 1
ATOM 1247 O O . THR A 1 165 ? -5.327 0.298 26.852 1.00 90.31 165 THR A O 1
ATOM 1250 N N . VAL A 1 166 ? -5.858 2.410 27.359 1.00 88.00 166 VAL A N 1
ATOM 1251 C CA . VAL A 1 166 ? -5.318 2.975 26.108 1.00 88.00 166 VAL A CA 1
ATOM 1252 C C . VAL A 1 166 ? -3.857 2.566 25.872 1.00 88.00 166 VAL A C 1
ATOM 1254 O O . VAL A 1 166 ? -3.446 2.337 24.735 1.00 88.00 166 VAL A O 1
ATOM 1257 N N . ALA A 1 167 ? -3.060 2.459 26.940 1.00 88.06 167 ALA A N 1
ATOM 1258 C CA . ALA A 1 167 ? -1.664 2.044 26.849 1.00 88.06 167 ALA A CA 1
ATOM 1259 C C . ALA A 1 167 ? -1.526 0.590 26.361 1.00 88.06 167 ALA A C 1
ATOM 1261 O O . ALA A 1 167 ? -0.705 0.323 25.480 1.00 88.06 167 ALA A O 1
ATOM 1262 N N . GLN A 1 168 ? -2.358 -0.320 26.878 1.00 90.88 168 GLN A N 1
ATOM 1263 C CA . GLN A 1 168 ? -2.398 -1.722 26.453 1.00 90.88 168 GLN A CA 1
ATOM 1264 C C . GLN A 1 168 ? -2.901 -1.859 25.011 1.00 90.88 168 GLN A C 1
ATOM 1266 O O . GLN A 1 168 ? -2.316 -2.612 24.228 1.00 90.88 168 GLN A O 1
ATOM 1271 N N . LEU A 1 169 ? -3.920 -1.085 24.622 1.00 89.81 169 LEU A N 1
ATOM 1272 C CA . LEU A 1 169 ? -4.421 -1.069 23.244 1.00 89.81 169 LEU A CA 1
ATOM 1273 C C . LEU A 1 169 ? -3.353 -0.556 22.266 1.00 89.81 169 LEU A C 1
ATOM 1275 O O . LEU A 1 169 ? -3.159 -1.134 21.199 1.00 89.81 169 LEU A O 1
ATOM 1279 N N . ARG A 1 170 ? -2.577 0.465 22.656 1.00 89.06 170 ARG A N 1
ATOM 1280 C CA . ARG A 1 170 ? -1.448 0.975 21.855 1.00 89.06 170 ARG A CA 1
ATOM 1281 C C . ARG A 1 170 ? -0.375 -0.075 21.640 1.00 89.06 170 ARG A C 1
ATOM 1283 O O . ARG A 1 170 ? 0.116 -0.238 20.527 1.00 89.06 170 ARG A O 1
ATOM 1290 N N . GLN A 1 171 ? 0.014 -0.758 22.711 1.00 91.31 171 GLN A N 1
ATOM 1291 C CA . GLN A 1 171 ? 1.026 -1.804 22.639 1.00 91.31 171 GLN A CA 1
ATOM 1292 C C . GLN A 1 171 ? 0.555 -2.969 21.762 1.00 91.31 171 GLN A C 1
ATOM 1294 O O . GLN A 1 171 ? 1.337 -3.481 20.963 1.00 91.31 171 GLN A O 1
ATOM 1299 N N . SER A 1 172 ? -0.724 -3.331 21.864 1.00 92.06 172 SER A N 1
ATOM 1300 C CA . SER A 1 172 ? -1.342 -4.370 21.037 1.00 92.06 172 SER A CA 1
ATOM 1301 C C . SER A 1 172 ? -1.374 -3.966 19.563 1.00 92.06 172 SER A C 1
ATOM 1303 O O . SER A 1 172 ? -0.905 -4.726 18.722 1.00 92.06 172 SER A O 1
ATOM 1305 N N . GLY A 1 173 ? -1.790 -2.736 19.244 1.00 90.88 173 GLY A N 1
ATOM 1306 C CA . GLY A 1 173 ? -1.785 -2.215 17.872 1.00 9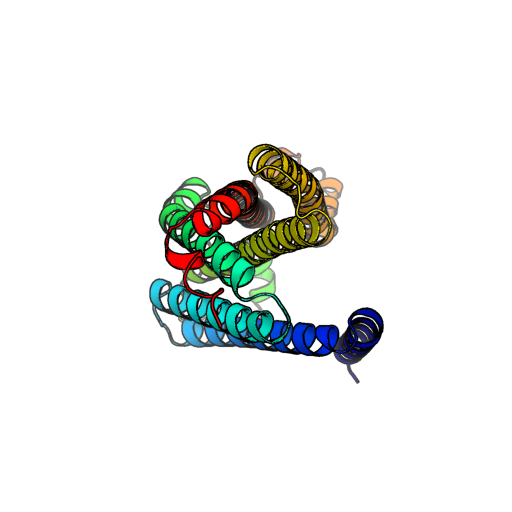0.88 173 GLY A CA 1
ATOM 1307 C C . GLY A 1 173 ? -0.391 -2.184 17.235 1.00 90.88 173 GLY A C 1
ATOM 1308 O O . GLY A 1 173 ? -0.225 -2.568 16.081 1.00 90.88 173 GLY A O 1
ATOM 1309 N N . LEU A 1 174 ? 0.643 -1.804 17.996 1.00 90.81 174 LEU A N 1
ATOM 1310 C CA . LEU A 1 174 ? 2.033 -1.857 17.519 1.00 90.81 174 LEU A CA 1
ATOM 1311 C C . LEU A 1 174 ? 2.528 -3.291 17.291 1.00 90.81 174 LEU A C 1
ATOM 1313 O O . LEU A 1 174 ? 3.312 -3.525 16.371 1.00 90.81 174 LEU A O 1
ATOM 1317 N N . ARG A 1 175 ? 2.091 -4.246 18.121 1.00 92.88 175 ARG A N 1
ATOM 1318 C CA . ARG A 1 175 ? 2.420 -5.666 17.955 1.00 92.88 175 ARG A CA 1
ATOM 1319 C C . ARG A 1 175 ? 1.760 -6.238 16.699 1.00 92.88 175 ARG A C 1
ATOM 1321 O O . ARG A 1 175 ? 2.472 -6.804 15.882 1.00 92.88 175 ARG A O 1
ATOM 1328 N N . ILE A 1 176 ? 0.466 -5.982 16.498 1.00 93.12 176 ILE A N 1
ATOM 1329 C CA . ILE A 1 176 ? -0.265 -6.360 15.276 1.00 93.12 176 ILE A CA 1
ATOM 1330 C C . ILE A 1 176 ? 0.425 -5.787 14.039 1.00 93.12 176 ILE A C 1
ATOM 1332 O O . ILE A 1 176 ? 0.704 -6.512 13.089 1.00 93.12 176 ILE A O 1
ATOM 1336 N N . GLY A 1 177 ? 0.754 -4.491 14.064 1.00 89.44 177 GLY A N 1
ATOM 1337 C CA . GLY A 1 177 ? 1.467 -3.852 12.963 1.00 89.44 177 GLY A CA 1
ATOM 1338 C C . GLY A 1 177 ? 2.783 -4.564 12.646 1.00 89.44 177 GLY A C 1
ATOM 1339 O O . GLY A 1 177 ? 3.060 -4.832 11.484 1.00 89.44 177 GLY A O 1
ATOM 1340 N N . ARG A 1 178 ? 3.573 -4.937 13.662 1.00 89.56 178 ARG A N 1
ATOM 1341 C CA . ARG A 1 178 ? 4.830 -5.684 13.477 1.00 89.56 178 ARG A CA 1
ATOM 1342 C C . ARG A 1 178 ? 4.612 -7.066 12.857 1.00 89.56 178 ARG A C 1
ATOM 1344 O O . ARG A 1 178 ? 5.403 -7.464 12.004 1.00 89.56 178 ARG A O 1
ATOM 1351 N N . ASP A 1 179 ? 3.563 -7.768 13.263 1.00 91.75 179 ASP A N 1
ATOM 1352 C CA . ASP A 1 179 ? 3.242 -9.086 12.718 1.00 91.75 179 ASP A CA 1
ATOM 1353 C C . ASP A 1 179 ? 2.844 -8.966 11.233 1.00 91.75 179 ASP A C 1
ATOM 1355 O O . ASP A 1 179 ? 3.377 -9.690 10.390 1.00 91.75 179 ASP A O 1
ATOM 1359 N N . ILE A 1 180 ? 2.029 -7.961 10.882 1.00 91.69 180 ILE A N 1
ATOM 1360 C CA . ILE A 1 180 ? 1.639 -7.665 9.490 1.00 91.69 180 ILE A CA 1
ATOM 1361 C C . ILE A 1 180 ? 2.842 -7.241 8.636 1.00 91.69 180 ILE A C 1
ATOM 1363 O O . ILE A 1 180 ? 2.939 -7.628 7.471 1.00 91.69 180 ILE A O 1
ATOM 1367 N N . VAL A 1 181 ? 3.796 -6.480 9.189 1.00 89.62 181 VAL A N 1
ATOM 1368 C CA . VAL A 1 181 ? 5.041 -6.124 8.482 1.00 89.62 181 VAL A CA 1
ATOM 1369 C C . VAL A 1 181 ? 5.764 -7.381 7.991 1.00 89.62 181 VAL A C 1
ATOM 1371 O O . VAL A 1 181 ? 6.169 -7.452 6.829 1.00 89.62 181 VAL A O 1
ATOM 1374 N N . SER A 1 182 ? 5.937 -8.369 8.873 1.00 89.25 182 SER A N 1
ATOM 1375 C CA . SER A 1 182 ? 6.704 -9.578 8.565 1.00 89.25 182 SER A CA 1
ATOM 1376 C C . SER A 1 182 ? 6.032 -10.423 7.482 1.00 89.25 182 SER A C 1
ATOM 1378 O O . SER A 1 182 ? 6.698 -10.865 6.538 1.00 89.25 182 SER A O 1
ATOM 1380 N N . THR A 1 183 ? 4.713 -10.599 7.569 1.00 91.38 183 THR A N 1
ATOM 1381 C CA . THR A 1 183 ? 3.948 -11.369 6.579 1.00 91.38 183 THR A CA 1
ATOM 1382 C C . THR A 1 183 ? 3.891 -10.657 5.229 1.00 91.38 183 THR A C 1
ATOM 1384 O O . THR A 1 183 ? 4.088 -11.295 4.192 1.00 91.38 183 THR A O 1
ATOM 1387 N N . THR A 1 184 ? 3.725 -9.332 5.223 1.00 90.06 184 THR A N 1
ATOM 1388 C CA . THR A 1 184 ? 3.689 -8.522 3.994 1.00 90.06 184 THR A CA 1
ATOM 1389 C C . THR A 1 184 ? 5.019 -8.585 3.249 1.00 90.06 184 THR A C 1
ATOM 1391 O O . THR A 1 184 ? 5.040 -8.864 2.053 1.00 90.06 184 THR A O 1
ATOM 1394 N N . MET A 1 185 ? 6.144 -8.393 3.946 1.00 89.44 185 MET A N 1
ATOM 1395 C CA . MET A 1 185 ? 7.479 -8.460 3.334 1.00 89.44 185 MET A CA 1
ATOM 1396 C C . MET A 1 185 ? 7.762 -9.823 2.712 1.00 89.44 185 MET A C 1
ATOM 1398 O O . MET A 1 185 ? 8.254 -9.905 1.588 1.00 89.44 185 MET A O 1
ATOM 1402 N N . THR A 1 186 ? 7.406 -10.888 3.428 1.00 91.25 186 THR A N 1
ATOM 1403 C CA . THR A 1 186 ? 7.559 -12.260 2.935 1.00 91.25 186 THR A CA 1
ATOM 1404 C C . THR A 1 186 ? 6.722 -12.480 1.676 1.00 91.25 186 THR A C 1
ATOM 1406 O O . THR A 1 186 ? 7.218 -13.018 0.689 1.00 91.25 186 THR A O 1
ATOM 1409 N N . THR A 1 187 ? 5.475 -12.007 1.675 1.00 91.88 187 THR A N 1
ATOM 1410 C CA . THR A 1 187 ? 4.562 -12.134 0.532 1.00 91.88 187 THR A CA 1
ATOM 1411 C C . THR A 1 187 ? 5.080 -11.379 -0.690 1.00 91.88 187 THR A C 1
ATOM 1413 O O . THR A 1 187 ? 5.116 -11.942 -1.781 1.00 91.88 187 THR A O 1
ATOM 1416 N N . LEU A 1 188 ? 5.540 -10.136 -0.515 1.00 90.50 188 LEU A N 1
ATOM 1417 C CA . LEU A 1 188 ? 6.108 -9.331 -1.600 1.00 90.50 188 LEU A CA 1
ATOM 1418 C C . LEU A 1 188 ? 7.367 -9.977 -2.194 1.00 90.50 188 LEU A C 1
ATOM 1420 O O . LEU A 1 188 ? 7.518 -10.014 -3.414 1.00 90.50 188 LEU A O 1
ATOM 1424 N N . LEU A 1 189 ? 8.240 -10.532 -1.348 1.00 89.88 189 LEU A N 1
ATOM 1425 C CA . LEU A 1 189 ? 9.456 -11.218 -1.788 1.00 89.88 189 LEU A CA 1
ATOM 1426 C C . LEU A 1 189 ? 9.132 -12.474 -2.606 1.00 89.88 189 LEU A C 1
ATOM 1428 O O . LEU A 1 189 ? 9.707 -12.685 -3.673 1.00 89.88 189 LEU A O 1
ATOM 1432 N N . LEU A 1 190 ? 8.194 -13.293 -2.123 1.00 91.50 190 LEU A N 1
ATOM 1433 C CA . LEU A 1 190 ? 7.752 -14.493 -2.831 1.00 91.50 190 LEU A CA 1
ATOM 1434 C C . LEU A 1 190 ? 7.037 -14.152 -4.140 1.00 91.50 190 LEU A C 1
ATOM 1436 O O . LEU A 1 190 ? 7.258 -14.835 -5.133 1.00 91.50 190 LEU A O 1
ATOM 1440 N N . ALA A 1 191 ? 6.227 -13.092 -4.170 1.00 91.00 191 ALA A N 1
ATOM 1441 C CA . ALA A 1 191 ? 5.574 -12.628 -5.391 1.00 91.00 191 ALA A CA 1
ATOM 1442 C C . ALA A 1 191 ? 6.597 -12.167 -6.439 1.00 91.00 191 ALA A C 1
ATOM 1444 O O . ALA A 1 191 ? 6.474 -12.515 -7.612 1.00 91.00 191 ALA A O 1
ATOM 1445 N N . PHE A 1 192 ? 7.636 -11.439 -6.020 1.00 90.00 192 PHE A N 1
ATOM 1446 C CA . PHE A 1 192 ? 8.728 -11.039 -6.904 1.00 90.00 192 PHE A CA 1
ATOM 1447 C C . PHE A 1 192 ? 9.442 -12.263 -7.495 1.00 90.00 192 PHE A C 1
ATOM 1449 O O . PHE A 1 192 ? 9.461 -12.438 -8.712 1.00 90.00 192 PHE A O 1
ATOM 1456 N N . PHE A 1 193 ? 9.972 -13.156 -6.657 1.00 89.31 193 PHE A N 1
ATOM 1457 C CA . PHE A 1 193 ? 10.687 -14.330 -7.164 1.00 89.31 193 PHE A CA 1
ATOM 1458 C C . PHE A 1 193 ? 9.779 -15.291 -7.932 1.00 89.31 193 PHE A C 1
ATOM 1460 O O . PHE A 1 193 ? 10.236 -15.889 -8.895 1.00 89.31 193 PHE A O 1
ATOM 1467 N N . GLY A 1 194 ? 8.504 -15.415 -7.560 1.00 90.50 194 GLY A N 1
ATOM 1468 C CA . GLY A 1 194 ? 7.531 -16.238 -8.275 1.00 90.50 194 GLY A CA 1
ATOM 1469 C C . GLY A 1 194 ? 7.247 -15.733 -9.690 1.00 90.50 194 GLY A C 1
ATOM 1470 O O . GLY A 1 194 ? 7.192 -16.537 -10.616 1.00 90.50 194 GLY A O 1
ATOM 1471 N N . ASN A 1 195 ? 7.132 -14.413 -9.873 1.00 88.56 195 ASN A N 1
ATOM 1472 C CA . ASN A 1 195 ? 6.898 -13.806 -11.187 1.00 88.56 195 ASN A CA 1
ATOM 1473 C C . ASN A 1 195 ? 8.152 -13.800 -12.074 1.00 88.56 195 ASN A C 1
ATOM 1475 O O . ASN A 1 195 ? 8.040 -13.946 -13.286 1.00 88.56 195 ASN A O 1
ATOM 1479 N N . TYR A 1 196 ? 9.342 -13.663 -11.480 1.00 86.19 196 TYR A N 1
ATOM 1480 C CA . TYR A 1 196 ? 10.605 -13.521 -12.218 1.00 86.19 196 TYR A CA 1
ATOM 1481 C C . TYR A 1 196 ? 11.506 -14.758 -12.162 1.00 86.19 196 TYR A C 1
ATOM 1483 O O . TYR A 1 196 ? 12.658 -14.692 -12.589 1.00 86.19 196 TYR A O 1
ATOM 1491 N N . LEU A 1 197 ? 11.000 -15.902 -11.687 1.00 87.94 197 LEU A N 1
ATOM 1492 C CA . LEU A 1 197 ? 11.794 -17.125 -11.537 1.00 87.94 197 LEU A CA 1
ATOM 1493 C C . LEU A 1 197 ? 12.459 -17.537 -12.854 1.00 87.94 197 LEU A C 1
ATOM 1495 O O . LEU A 1 197 ? 13.640 -17.866 -12.863 1.00 87.94 197 LEU A O 1
ATOM 1499 N N . GLY A 1 198 ? 11.717 -17.476 -13.965 1.00 86.62 198 GLY A N 1
ATOM 1500 C CA . GLY A 1 198 ? 12.236 -17.817 -15.291 1.00 86.62 198 GLY A CA 1
ATOM 1501 C C . GLY A 1 198 ? 13.396 -16.918 -15.724 1.00 86.62 198 GLY A C 1
ATOM 1502 O O . GLY A 1 198 ? 14.404 -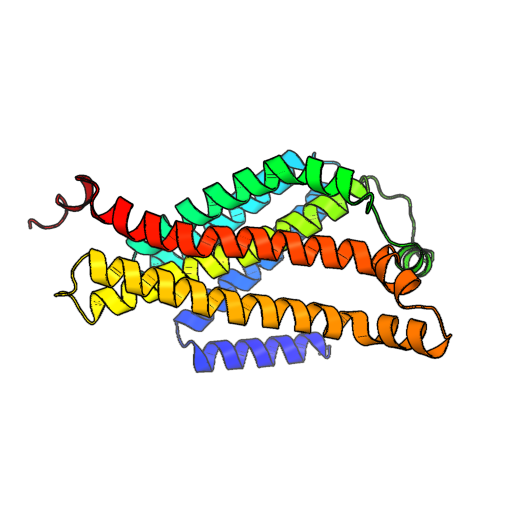17.421 -16.207 1.00 86.62 198 GLY A O 1
ATOM 1503 N N . VAL A 1 199 ? 13.295 -15.609 -15.474 1.00 82.12 199 VAL A N 1
ATOM 1504 C CA . VAL A 1 199 ? 14.358 -14.634 -15.774 1.00 82.12 199 VAL A CA 1
ATOM 1505 C C . VAL A 1 199 ? 15.588 -14.890 -14.904 1.00 82.12 199 VAL A C 1
ATOM 1507 O O . VAL A 1 199 ? 16.711 -14.900 -15.404 1.00 82.12 199 VAL A O 1
ATOM 1510 N N . VAL A 1 200 ? 15.384 -15.146 -13.608 1.00 82.31 200 VAL A N 1
ATOM 1511 C CA . VAL A 1 200 ? 16.474 -15.475 -12.679 1.00 82.31 200 VAL A CA 1
ATOM 1512 C C . VAL A 1 200 ? 17.193 -16.752 -13.123 1.00 82.31 200 VAL A C 1
ATOM 1514 O O . VAL A 1 200 ? 18.420 -16.759 -13.174 1.00 82.31 200 VAL A O 1
ATOM 1517 N N . LEU A 1 201 ? 16.457 -17.807 -13.488 1.00 84.62 201 LEU A N 1
ATOM 1518 C CA . LEU A 1 201 ? 17.036 -19.064 -13.973 1.00 84.62 201 LEU A CA 1
ATOM 1519 C C . LEU A 1 201 ? 17.781 -18.884 -15.295 1.00 84.62 201 LEU A C 1
ATOM 1521 O O . LEU A 1 201 ? 18.919 -19.324 -15.403 1.00 84.62 201 LEU A O 1
ATOM 1525 N N . PHE A 1 202 ? 17.187 -18.180 -16.261 1.00 83.19 202 PHE A N 1
ATOM 1526 C CA . PHE A 1 202 ? 17.829 -17.884 -17.540 1.00 83.19 202 PHE A CA 1
ATOM 1527 C C . PHE A 1 202 ? 19.181 -17.190 -17.331 1.00 83.19 202 PHE A C 1
ATOM 1529 O O . PHE A 1 202 ? 20.199 -17.609 -17.870 1.00 83.19 202 PHE A O 1
ATOM 1536 N N . ILE A 1 203 ? 19.232 -16.172 -16.475 1.00 78.31 203 ILE A N 1
ATOM 1537 C CA . ILE A 1 203 ? 20.471 -15.440 -16.189 1.00 78.31 203 ILE A CA 1
ATOM 1538 C C . ILE A 1 203 ? 21.527 -16.349 -15.533 1.00 78.31 203 ILE A C 1
ATOM 1540 O O . ILE A 1 203 ? 22.707 -16.268 -15.884 1.00 78.31 203 ILE A O 1
ATOM 1544 N N . LEU A 1 204 ? 21.116 -17.237 -14.623 1.00 79.81 204 LEU A N 1
ATOM 1545 C CA . LEU A 1 204 ? 22.017 -18.191 -13.971 1.00 79.81 204 LEU A CA 1
ATOM 1546 C C . LEU A 1 204 ? 22.555 -19.256 -14.942 1.00 79.81 204 LEU A C 1
ATOM 1548 O O . LEU A 1 204 ? 23.752 -19.540 -14.910 1.00 79.81 204 LEU A O 1
ATOM 1552 N N . ASP A 1 205 ? 21.716 -19.795 -15.829 1.00 84.62 205 ASP A N 1
ATOM 1553 C CA . ASP A 1 205 ? 22.094 -20.843 -16.791 1.00 84.62 205 ASP A CA 1
ATOM 1554 C C . ASP A 1 205 ? 23.156 -20.362 -17.793 1.00 84.62 205 ASP A C 1
ATOM 1556 O O . ASP A 1 205 ? 24.061 -21.111 -18.169 1.00 84.62 205 ASP A O 1
ATOM 1560 N N . PHE A 1 206 ? 23.111 -19.085 -18.180 1.00 82.31 206 PHE A N 1
ATOM 1561 C CA . PHE A 1 206 ? 24.107 -18.472 -19.066 1.00 82.31 206 PHE A CA 1
ATOM 1562 C C . PHE A 1 206 ? 25.358 -17.951 -18.331 1.00 82.31 206 PHE A C 1
ATOM 1564 O O .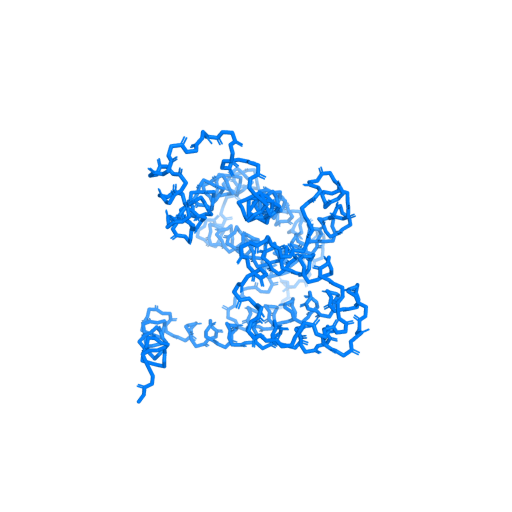 PHE A 1 206 ? 26.195 -17.282 -18.937 1.00 82.31 206 PHE A O 1
ATOM 1571 N N . ASN A 1 207 ? 25.536 -18.289 -17.046 1.00 78.31 207 ASN A N 1
ATOM 1572 C CA . ASN A 1 207 ? 26.652 -17.853 -16.192 1.00 78.31 207 ASN A CA 1
ATOM 1573 C C . ASN A 1 207 ? 26.808 -16.326 -16.092 1.00 78.31 207 ASN A C 1
ATOM 1575 O O . ASN A 1 207 ? 27.908 -15.818 -15.844 1.00 78.31 207 ASN A O 1
ATOM 1579 N N . TYR A 1 208 ? 25.724 -15.568 -16.257 1.00 78.81 208 TYR A N 1
ATOM 1580 C CA . TYR A 1 208 ? 25.762 -14.148 -15.941 1.00 78.81 208 TYR A CA 1
ATOM 1581 C C . TYR A 1 208 ? 25.918 -13.975 -14.426 1.00 78.81 208 TYR A C 1
ATOM 1583 O O . TYR A 1 208 ? 25.246 -14.620 -13.620 1.00 78.81 208 TYR A O 1
ATOM 1591 N N . GLY A 1 209 ? 26.839 -13.101 -14.016 1.00 80.00 209 GLY A N 1
ATOM 1592 C CA . GLY A 1 209 ? 27.093 -12.859 -12.597 1.00 80.00 209 GLY A CA 1
ATOM 1593 C C . GLY A 1 209 ? 25.896 -12.211 -11.893 1.00 80.00 209 GLY A C 1
ATOM 1594 O O . GLY A 1 209 ? 25.134 -11.465 -12.504 1.00 80.00 209 GLY A O 1
ATOM 1595 N N . TRP A 1 210 ? 25.787 -12.403 -10.574 1.00 79.00 210 TRP A N 1
ATOM 1596 C CA . TRP A 1 210 ? 24.765 -11.763 -9.724 1.00 79.00 210 TRP A CA 1
ATOM 1597 C C . TRP A 1 210 ? 24.662 -10.242 -9.928 1.00 79.00 210 TRP A C 1
ATOM 1599 O O . TRP A 1 210 ? 23.579 -9.662 -9.888 1.00 79.00 210 TRP A O 1
ATOM 1609 N N . GLN A 1 211 ? 25.796 -9.595 -10.211 1.00 83.12 211 GLN A N 1
ATOM 1610 C CA . GLN A 1 211 ? 25.849 -8.169 -10.511 1.00 83.12 211 GLN A CA 1
ATOM 1611 C C . GLN A 1 211 ? 25.043 -7.802 -11.762 1.00 83.12 211 GLN A C 1
ATOM 1613 O O . GLN A 1 211 ? 24.420 -6.747 -11.785 1.00 83.12 211 GLN A O 1
ATOM 1618 N N . TYR A 1 212 ? 25.030 -8.649 -12.791 1.00 82.75 212 TYR A N 1
ATOM 1619 C CA . TYR A 1 212 ? 24.236 -8.410 -13.993 1.00 82.75 212 TYR A CA 1
ATOM 1620 C C . TYR A 1 212 ? 22.740 -8.477 -13.673 1.00 82.75 212 TYR A C 1
ATOM 1622 O O . TYR A 1 212 ? 22.013 -7.546 -13.999 1.00 82.75 212 TYR A O 1
ATOM 1630 N N . LEU A 1 213 ? 22.305 -9.502 -12.928 1.00 82.06 213 LEU A N 1
ATOM 1631 C CA . LEU A 1 213 ? 20.914 -9.646 -12.483 1.00 82.06 213 LEU A CA 1
ATOM 1632 C C . LEU A 1 213 ? 20.426 -8.409 -11.715 1.00 82.06 213 LEU A C 1
ATOM 1634 O O . LEU A 1 213 ? 19.353 -7.885 -11.992 1.00 82.06 213 LEU A O 1
ATOM 1638 N N . MET A 1 214 ? 21.229 -7.921 -10.768 1.00 82.50 214 MET A N 1
ATOM 1639 C CA . MET A 1 214 ? 20.885 -6.762 -9.936 1.00 82.50 214 MET A CA 1
ATOM 1640 C C . MET A 1 214 ? 20.956 -5.419 -10.672 1.00 82.50 214 MET A C 1
ATOM 1642 O O . MET A 1 214 ? 20.529 -4.414 -10.114 1.00 82.50 214 MET A O 1
ATOM 1646 N N . ASN A 1 215 ? 21.485 -5.385 -11.897 1.00 82.94 215 ASN A N 1
ATOM 1647 C CA . ASN A 1 215 ? 21.492 -4.197 -12.755 1.00 82.94 215 ASN A CA 1
ATOM 1648 C C . ASN A 1 215 ? 20.578 -4.343 -13.981 1.00 82.94 215 ASN A C 1
ATOM 1650 O O . ASN A 1 215 ? 20.439 -3.389 -14.746 1.00 82.94 215 ASN A O 1
ATOM 1654 N N . ALA A 1 216 ? 19.945 -5.503 -14.175 1.00 82.25 216 ALA A N 1
ATOM 1655 C CA . ALA A 1 216 ? 18.993 -5.710 -15.253 1.00 82.25 216 ALA A CA 1
ATOM 1656 C C . ALA A 1 216 ? 17.777 -4.802 -15.033 1.00 82.25 216 ALA A C 1
ATOM 1658 O O . ALA A 1 216 ? 17.138 -4.850 -13.980 1.00 82.25 216 ALA A O 1
ATOM 1659 N N . GLN A 1 217 ? 17.445 -3.973 -16.024 1.00 82.44 217 GLN A N 1
ATOM 1660 C CA . GLN A 1 217 ? 16.389 -2.964 -15.900 1.00 82.44 217 GLN A CA 1
ATOM 1661 C C . GLN A 1 217 ? 15.029 -3.586 -15.539 1.00 82.44 217 GLN A C 1
ATOM 1663 O O . GLN A 1 217 ? 14.299 -3.025 -14.718 1.00 82.44 217 GLN A O 1
ATOM 1668 N N . LEU A 1 218 ? 14.724 -4.771 -16.079 1.00 83.56 218 LEU A N 1
ATOM 1669 C CA . LEU A 1 218 ? 13.524 -5.543 -15.747 1.00 83.56 218 LEU A CA 1
ATOM 1670 C C . LEU A 1 218 ? 13.452 -5.881 -14.249 1.00 83.56 218 LEU A C 1
ATOM 1672 O O . LEU A 1 218 ? 12.428 -5.694 -13.602 1.00 83.56 218 LEU A O 1
ATOM 1676 N N . VAL A 1 219 ? 14.568 -6.328 -13.673 1.00 85.31 219 VAL A N 1
ATOM 1677 C CA . VAL A 1 219 ? 14.657 -6.707 -12.257 1.00 85.31 219 VAL A CA 1
ATOM 1678 C C . VAL A 1 219 ? 14.629 -5.474 -11.359 1.00 85.31 219 VAL A C 1
ATOM 1680 O O . VAL A 1 219 ? 13.858 -5.422 -10.400 1.00 85.31 219 VAL A O 1
ATOM 1683 N N . VAL A 1 220 ? 15.441 -4.462 -11.671 1.00 86.06 220 VAL A N 1
ATOM 1684 C CA . VAL A 1 220 ? 15.562 -3.248 -10.854 1.00 86.06 220 VAL A CA 1
ATOM 1685 C C . VAL A 1 220 ? 14.238 -2.498 -10.789 1.00 86.06 220 VAL A C 1
ATOM 1687 O O . VAL A 1 220 ? 13.815 -2.110 -9.700 1.00 86.06 220 VAL A O 1
ATOM 1690 N N . SER A 1 221 ? 13.551 -2.324 -11.920 1.00 85.88 221 SER A N 1
ATOM 1691 C CA . SER A 1 221 ? 12.261 -1.627 -11.963 1.00 85.88 221 SER A CA 1
ATOM 1692 C C . SER A 1 221 ? 11.220 -2.294 -11.053 1.00 85.88 221 SER A C 1
ATOM 1694 O O . SER A 1 221 ? 10.528 -1.615 -10.293 1.00 85.88 221 SER A O 1
ATOM 1696 N N . GLN A 1 222 ? 11.177 -3.623 -11.028 1.00 86.94 222 GLN A N 1
ATOM 1697 C CA . GLN A 1 222 ? 10.219 -4.376 -10.221 1.00 86.94 222 GLN A CA 1
ATOM 1698 C C . GLN A 1 222 ? 10.594 -4.421 -8.742 1.00 86.94 222 GLN A C 1
ATOM 1700 O O . GLN A 1 222 ? 9.721 -4.316 -7.877 1.00 86.94 222 GLN A O 1
ATOM 1705 N N . LEU A 1 223 ? 11.890 -4.468 -8.429 1.00 89.19 223 LEU A N 1
ATOM 1706 C CA . LEU A 1 223 ? 12.371 -4.262 -7.065 1.00 89.19 223 LEU A CA 1
ATOM 1707 C C . LEU A 1 223 ? 12.019 -2.859 -6.559 1.00 89.19 223 LEU A C 1
ATOM 1709 O O . LEU A 1 223 ? 11.605 -2.717 -5.412 1.00 89.19 223 LEU A O 1
ATOM 1713 N N . VAL A 1 224 ? 12.112 -1.821 -7.396 1.00 89.19 224 VAL A N 1
ATOM 1714 C CA . VAL A 1 224 ? 11.702 -0.454 -7.029 1.00 89.19 224 VAL A CA 1
ATOM 1715 C C . VAL A 1 224 ? 10.204 -0.393 -6.718 1.00 89.19 224 VAL A C 1
ATOM 1717 O O . VAL A 1 224 ? 9.833 0.163 -5.682 1.00 89.19 224 VAL A O 1
ATOM 1720 N N . VAL A 1 225 ? 9.347 -0.994 -7.554 1.00 89.94 225 VAL A N 1
ATOM 1721 C CA . VAL A 1 225 ? 7.896 -1.096 -7.291 1.00 89.94 225 VAL A CA 1
ATOM 1722 C C . VAL A 1 225 ? 7.647 -1.801 -5.954 1.00 89.94 225 VAL A C 1
ATOM 1724 O O . VAL A 1 225 ? 6.933 -1.271 -5.098 1.00 89.94 225 VAL A O 1
ATOM 1727 N N . MET A 1 226 ? 8.284 -2.957 -5.746 1.00 91.44 226 MET A N 1
ATOM 1728 C CA . MET A 1 226 ? 8.173 -3.751 -4.523 1.00 91.44 226 MET A CA 1
ATOM 1729 C C . MET A 1 226 ? 8.604 -2.955 -3.285 1.00 91.44 226 MET A C 1
ATOM 1731 O O . MET A 1 226 ? 7.859 -2.893 -2.308 1.00 91.44 226 MET A O 1
ATOM 1735 N N . PHE A 1 227 ? 9.782 -2.327 -3.310 1.00 91.19 227 PHE A N 1
ATOM 1736 C CA . PHE A 1 227 ? 10.312 -1.581 -2.170 1.00 91.19 227 PHE A CA 1
ATOM 1737 C C . PHE A 1 227 ? 9.473 -0.349 -1.845 1.00 91.19 227 PHE A C 1
ATOM 1739 O O . PHE A 1 227 ? 9.229 -0.087 -0.670 1.00 91.19 227 PHE A O 1
ATOM 1746 N N . LEU A 1 228 ? 8.991 0.394 -2.844 1.00 91.88 228 LEU A N 1
ATOM 1747 C CA . LEU A 1 228 ? 8.145 1.565 -2.600 1.00 91.88 228 LEU A CA 1
ATOM 1748 C C . LEU A 1 228 ? 6.782 1.173 -2.018 1.00 91.88 228 LEU A C 1
ATOM 1750 O O . LEU A 1 228 ? 6.333 1.799 -1.054 1.00 91.88 228 LEU A O 1
ATOM 1754 N N . ALA A 1 229 ? 6.157 0.109 -2.531 1.00 91.88 229 ALA A N 1
ATOM 1755 C CA . ALA A 1 229 ? 4.928 -0.433 -1.954 1.00 91.88 229 ALA A CA 1
ATOM 1756 C C . ALA A 1 229 ? 5.151 -0.931 -0.514 1.00 91.88 229 ALA A C 1
ATOM 1758 O O . ALA A 1 229 ? 4.351 -0.648 0.384 1.00 91.88 229 ALA A O 1
ATOM 1759 N N . ALA A 1 230 ? 6.277 -1.606 -0.269 1.00 92.19 230 ALA A N 1
ATOM 1760 C CA . ALA A 1 230 ? 6.651 -2.088 1.052 1.00 92.19 230 ALA A CA 1
ATOM 1761 C C . ALA A 1 230 ? 6.873 -0.934 2.041 1.00 92.19 230 ALA A C 1
ATOM 1763 O O . ALA A 1 230 ? 6.271 -0.935 3.109 1.00 92.19 230 ALA A O 1
ATOM 1764 N N . ILE A 1 231 ? 7.668 0.081 1.685 1.00 92.75 231 ILE A N 1
ATOM 1765 C CA . ILE A 1 231 ? 7.929 1.263 2.526 1.00 92.75 231 ILE A CA 1
ATOM 1766 C C . ILE A 1 231 ? 6.625 1.989 2.862 1.00 92.75 231 ILE A C 1
ATOM 1768 O O . ILE A 1 231 ? 6.389 2.304 4.030 1.00 92.75 231 ILE A O 1
ATOM 1772 N N . GLY A 1 232 ? 5.757 2.215 1.870 1.00 92.81 232 GLY A N 1
ATOM 1773 C CA . GLY A 1 232 ? 4.442 2.814 2.099 1.00 92.81 232 GLY A CA 1
ATOM 1774 C C . GLY A 1 232 ? 3.640 2.022 3.132 1.00 92.81 232 GLY A C 1
ATOM 1775 O O . GLY A 1 232 ? 3.135 2.582 4.107 1.00 92.81 232 GLY A O 1
ATOM 1776 N N . THR A 1 233 ? 3.590 0.700 2.984 1.00 91.94 233 THR A N 1
ATOM 1777 C CA . THR A 1 233 ? 2.864 -0.174 3.914 1.00 91.94 233 THR A CA 1
ATOM 1778 C C . THR A 1 233 ? 3.487 -0.151 5.313 1.00 91.94 233 THR A C 1
ATOM 1780 O O . THR A 1 233 ? 2.781 0.080 6.294 1.00 91.94 233 THR A O 1
ATOM 1783 N N . LEU A 1 234 ? 4.815 -0.273 5.424 1.00 92.19 234 LEU A N 1
ATOM 1784 C CA . LEU A 1 234 ? 5.552 -0.231 6.694 1.00 92.19 234 LEU A CA 1
ATOM 1785 C C . LEU A 1 234 ? 5.274 1.032 7.509 1.00 92.19 234 LEU A C 1
ATOM 1787 O O . LEU A 1 234 ? 5.173 0.958 8.731 1.00 92.19 234 LEU A O 1
ATOM 1791 N N . VAL A 1 235 ? 5.188 2.190 6.851 1.00 93.19 235 VAL A N 1
ATOM 1792 C CA . VAL A 1 235 ? 4.897 3.472 7.510 1.00 93.19 235 VAL A CA 1
ATOM 1793 C C . VAL A 1 235 ? 3.424 3.552 7.913 1.00 93.19 235 VAL A C 1
ATOM 1795 O O . VAL A 1 235 ? 3.094 4.086 8.974 1.00 93.19 235 VAL A O 1
ATOM 1798 N N . THR A 1 236 ? 2.535 2.986 7.097 1.00 94.38 236 THR A N 1
ATOM 1799 C CA . THR A 1 236 ? 1.085 3.024 7.317 1.00 94.38 236 THR A CA 1
ATOM 1800 C C . THR A 1 236 ? 0.656 2.238 8.550 1.00 94.38 236 THR A C 1
ATOM 1802 O O . THR A 1 236 ? -0.202 2.706 9.296 1.00 94.38 236 THR A O 1
ATOM 1805 N N . LEU A 1 237 ? 1.252 1.074 8.809 1.00 93.44 237 LEU A N 1
ATOM 1806 C CA . LEU A 1 237 ? 0.861 0.192 9.917 1.00 93.44 237 LEU A CA 1
ATOM 1807 C C . LEU A 1 237 ? 0.965 0.867 11.308 1.00 93.44 237 LEU A C 1
ATOM 1809 O O . LEU A 1 237 ? -0.057 0.976 11.993 1.00 93.44 237 LEU A O 1
ATOM 1813 N N . PRO A 1 238 ? 2.130 1.393 11.746 1.00 90.88 238 PRO A N 1
ATOM 1814 C CA . PRO A 1 238 ? 2.240 2.084 13.031 1.00 90.88 238 PRO A CA 1
ATOM 1815 C C . PRO A 1 238 ? 1.467 3.408 13.051 1.00 90.88 238 PRO A C 1
ATOM 1817 O O . PRO A 1 238 ? 0.933 3.786 14.097 1.00 90.88 238 PRO A O 1
ATOM 1820 N N . LEU A 1 239 ? 1.368 4.107 11.912 1.00 93.25 239 LEU A N 1
ATOM 1821 C CA . LEU A 1 239 ? 0.588 5.339 11.806 1.00 93.25 239 LEU A CA 1
ATOM 1822 C C . LEU A 1 239 ? -0.902 5.077 12.047 1.00 93.25 239 LEU A C 1
ATOM 1824 O O . LEU A 1 239 ? -1.542 5.825 12.783 1.00 93.25 239 LEU A O 1
ATOM 1828 N N . THR A 1 240 ? -1.438 4.002 11.473 1.00 93.69 240 THR A N 1
ATOM 1829 C CA . THR A 1 240 ? -2.831 3.585 11.657 1.00 93.69 240 THR A CA 1
ATOM 1830 C C . THR A 1 240 ? -3.103 3.276 13.123 1.00 93.69 240 THR A C 1
ATOM 1832 O O . THR A 1 240 ? -4.058 3.808 13.686 1.00 93.69 240 THR A O 1
ATOM 1835 N N . ALA A 1 241 ? -2.222 2.510 13.776 1.00 92.38 241 ALA A N 1
ATOM 1836 C CA . ALA A 1 241 ? -2.368 2.194 15.196 1.00 92.38 241 ALA A CA 1
ATOM 1837 C C . ALA A 1 241 ? -2.354 3.447 16.089 1.00 92.38 241 ALA A C 1
ATOM 1839 O O . ALA A 1 241 ? -3.125 3.564 17.045 1.00 92.38 241 ALA A O 1
ATOM 1840 N N . TYR A 1 242 ? -1.500 4.419 15.764 1.00 91.69 242 TYR A N 1
ATOM 1841 C CA . TYR A 1 242 ? -1.457 5.700 16.464 1.00 91.69 242 TYR A CA 1
ATOM 1842 C C . TYR A 1 242 ? -2.722 6.542 16.229 1.00 91.69 242 TYR A C 1
ATOM 1844 O O . TYR A 1 242 ? -3.296 7.079 17.183 1.00 91.69 242 TYR A O 1
ATOM 1852 N N . LEU A 1 243 ? -3.169 6.661 14.975 1.00 91.81 243 LEU A N 1
ATOM 1853 C CA . LEU A 1 243 ? -4.350 7.444 14.609 1.00 91.81 243 LEU A CA 1
ATOM 1854 C C . LEU A 1 243 ? -5.635 6.856 15.185 1.00 91.81 243 LEU A C 1
ATOM 1856 O O . LEU A 1 243 ? -6.482 7.633 15.625 1.00 91.81 243 LEU A O 1
ATOM 1860 N N . TYR A 1 244 ? -5.735 5.527 15.269 1.00 91.38 244 TYR A N 1
ATOM 1861 C CA . TYR A 1 244 ? -6.837 4.836 15.934 1.00 91.38 244 TYR A CA 1
ATOM 1862 C C . TYR A 1 244 ? -7.023 5.382 17.354 1.00 91.38 244 TYR A C 1
ATOM 1864 O O . TYR A 1 244 ? -8.055 5.932 17.705 1.00 91.38 244 TYR A O 1
ATOM 1872 N N . ILE A 1 245 ? -5.977 5.392 18.175 1.00 90.44 245 ILE A N 1
ATOM 1873 C CA . ILE A 1 245 ? -6.099 5.894 19.552 1.00 90.44 245 ILE A CA 1
ATOM 1874 C C . ILE A 1 245 ? -6.388 7.399 19.599 1.00 90.44 245 ILE A C 1
ATOM 1876 O O . ILE A 1 245 ? -7.232 7.855 20.375 1.00 90.44 245 ILE A O 1
ATOM 1880 N N . LYS A 1 246 ? -5.699 8.187 18.767 1.00 89.31 246 LYS A N 1
ATOM 1881 C CA . LYS A 1 246 ? -5.813 9.651 18.780 1.00 89.31 246 LYS A CA 1
ATOM 1882 C C . LYS A 1 246 ? -7.210 10.131 18.385 1.00 89.31 246 LYS A C 1
ATOM 1884 O O . LYS A 1 246 ? -7.743 11.044 19.015 1.00 89.31 246 LYS A O 1
ATOM 1889 N N . MET A 1 247 ? -7.808 9.536 17.354 1.00 86.81 247 MET A N 1
ATOM 1890 C CA . MET A 1 247 ? -9.149 9.912 16.893 1.00 86.81 247 MET A CA 1
ATOM 1891 C C . MET A 1 247 ? -10.215 9.544 17.927 1.00 86.81 247 MET A C 1
ATOM 1893 O O . MET A 1 247 ? -11.206 10.260 18.051 1.00 86.81 247 MET A O 1
ATOM 1897 N N . LYS A 1 248 ? -9.987 8.494 18.726 1.00 78.69 248 LYS A N 1
ATOM 1898 C CA . LYS A 1 248 ? -10.886 8.091 19.817 1.00 78.69 248 LYS A CA 1
ATOM 1899 C C . LYS A 1 248 ? -10.902 9.092 20.967 1.00 78.69 248 LYS A C 1
ATOM 1901 O O . LYS A 1 248 ? -11.961 9.415 21.496 1.00 78.69 248 LYS A O 1
ATOM 1906 N N . GLN A 1 249 ? -9.722 9.592 21.336 1.00 71.75 249 GLN A N 1
ATOM 1907 C CA . GLN A 1 249 ? -9.539 10.568 22.414 1.00 71.75 249 GLN A CA 1
ATOM 1908 C C . GLN A 1 249 ? -10.034 11.978 22.053 1.00 71.75 249 GLN A C 1
ATOM 1910 O O . GLN A 1 249 ? -10.083 12.850 22.921 1.00 71.75 249 GLN A O 1
ATOM 1915 N N . SER A 1 250 ? -10.392 12.229 20.788 1.00 55.22 250 SER A N 1
ATOM 1916 C CA . SER A 1 250 ? -10.889 13.532 20.355 1.00 55.22 250 SER A CA 1
ATOM 1917 C C . SER A 1 250 ? -12.271 13.828 20.974 1.00 55.22 250 SER A C 1
ATOM 1919 O O . SER A 1 250 ? -13.146 12.963 20.924 1.00 55.22 250 SER A O 1
ATOM 1921 N N . PRO A 1 251 ? -12.529 15.045 21.502 1.00 41.84 251 PRO A N 1
ATOM 1922 C CA . PRO A 1 251 ? -13.757 15.386 22.241 1.00 41.84 251 PRO A CA 1
ATOM 1923 C C . PRO A 1 251 ? -15.085 15.154 21.497 1.00 41.84 251 PRO A C 1
ATOM 1925 O O . PRO A 1 251 ? -16.143 15.172 22.119 1.00 41.84 251 PRO A O 1
ATOM 1928 N N . LYS A 1 252 ? -15.055 14.946 20.174 1.00 43.16 252 LYS A N 1
ATOM 1929 C CA . LYS A 1 252 ? -16.249 14.779 19.333 1.00 43.16 252 LYS A CA 1
ATOM 1930 C C . LYS A 1 252 ? -16.910 13.392 19.417 1.00 43.16 252 LYS A C 1
ATOM 1932 O O . LYS A 1 252 ? -18.032 13.266 18.945 1.00 43.16 252 LYS A O 1
ATOM 1937 N N . SER A 1 253 ? -16.279 12.375 20.015 1.00 42.28 253 SER A N 1
ATOM 1938 C CA . SER A 1 253 ? -16.876 11.029 20.160 1.00 42.28 253 SER A CA 1
ATOM 1939 C C . SER A 1 253 ? -17.784 10.871 21.390 1.00 42.28 253 SER A C 1
ATOM 1941 O O . SER A 1 253 ? -18.554 9.920 21.458 1.00 42.28 253 SER A O 1
ATOM 1943 N N . LYS A 1 254 ? -17.754 11.813 22.346 1.00 38.50 254 LYS A N 1
ATOM 1944 C CA . LYS A 1 254 ? -18.561 11.755 23.582 1.00 38.50 254 LYS A CA 1
ATOM 1945 C C . LYS A 1 254 ? -20.002 12.270 23.447 1.00 38.50 254 LYS A C 1
ATOM 1947 O O . LYS A 1 254 ? -20.741 12.210 24.420 1.00 38.50 254 LYS A O 1
ATOM 1952 N N . VAL A 1 255 ? -20.409 12.780 22.282 1.00 37.72 255 VAL A N 1
ATOM 1953 C CA . VAL A 1 255 ? -21.721 13.445 22.102 1.00 37.72 255 VAL A CA 1
ATOM 1954 C C . VAL A 1 255 ? -22.788 12.520 21.483 1.00 37.72 255 VAL A C 1
ATOM 1956 O O . VAL A 1 255 ? -23.947 12.895 21.414 1.00 37.72 255 VAL A O 1
ATOM 1959 N N . GLY A 1 256 ? -22.438 11.295 21.072 1.00 31.61 256 GLY A N 1
ATOM 1960 C CA . GLY A 1 256 ? -23.384 10.354 20.443 1.00 31.61 256 GLY A CA 1
ATOM 1961 C C . GLY A 1 256 ? -24.010 9.306 21.371 1.00 31.61 256 GLY A C 1
ATOM 1962 O O . GLY A 1 256 ? -24.632 8.379 20.872 1.00 31.61 256 GLY A O 1
ATOM 1963 N N . GLY A 1 257 ? -23.794 9.401 22.687 1.00 31.52 257 GLY A N 1
ATOM 1964 C CA . GLY A 1 257 ? -24.195 8.384 23.669 1.00 31.52 257 GLY A CA 1
ATOM 1965 C C . GLY A 1 257 ? -25.145 8.899 24.748 1.00 31.52 257 GLY A C 1
ATOM 1966 O O . GLY A 1 257 ? -24.993 8.522 25.907 1.00 31.52 257 GLY A O 1
ATOM 1967 N N . ILE A 1 258 ? -26.065 9.797 24.395 1.00 37.91 258 ILE A N 1
ATOM 1968 C CA . ILE A 1 258 ? -27.243 10.095 25.213 1.00 37.91 258 ILE A CA 1
ATOM 1969 C C . ILE A 1 258 ? -28.431 10.185 24.262 1.00 37.91 258 ILE A C 1
ATOM 1971 O O . ILE A 1 258 ? -28.619 11.218 23.628 1.00 37.91 258 ILE A O 1
ATOM 1975 N N . GLU A 1 259 ? -29.148 9.072 24.129 1.00 32.19 259 GLU A N 1
ATOM 1976 C CA . GLU A 1 259 ? -30.615 8.963 24.138 1.00 32.19 259 GLU A CA 1
ATOM 1977 C C . GLU A 1 259 ? -31.019 7.483 24.163 1.00 32.19 259 GLU A C 1
ATOM 1979 O O . GLU A 1 259 ? -30.420 6.688 23.401 1.00 32.19 259 GLU A O 1
#

pLDDT: mean 83.2, std 11.64, range [31.52, 96.0]

Foldseek 3Di:
DDPVVVVVVVVLVVLCVVCPVLSVLVVVLVVQLVVLVVVLVVCLQVVDDLVVSLVSSLVSNLVSQLVSCVVPHPNQLNVLLSVLLVVLLVVLLVCLVVLCVVLVQFADFPVVVVVCVVDDPPGPHGRRSVLSVLLSSLQSVLSSVLSSQLSRVLVVVCVVCVVDDLVRSLVVLVVSLVVCLVVLLVVLVCVLCVVCVVVVVVCVVVVNDPVCQCPRSNSSSSVSSSVSSSVSSSSSSNSSSVSSSVVCPPPVVVPPPDD

Organism: NCBI:txid2571750

Sequence (259 aa):
MSAVSLMAMILSVVVLMVGGKKGLFTLLNLAFNLMSIILVIWALSKGFSLGLVVAIFTIVTFFNNFWLFNQEIDAYYTKVSMTASAGVILIMTCLLPVFLRASASYGFAPEELEELGAFSLDVLVNYRDIFAVLVIVAMVGAVIDGAISVASAMSEIESEHPDMTVAQLRQSGLRIGRDIVSTTMTTLLLAFFGNYLGVVLFILDFNYGWQYLMNAQLVVSQLVVMFLAAIGTLVTLPLTAYLYIKMKQSPKSKVGGIE